Protein AF-A0A0A7UZ95-F1 (afdb_monomer_lite)

Organism: NCBI:txid1245910

Sequence (249 aa):
MVKKVILISLGALILSCDLLFENEKQKTTNTKNVVGTIPVSIQSIEIRESNQNPTSFEKYYSQTYPIKTLAIDFNINRENEFQKAEDKILSTKGKVESLSILIRKQLLDSKGLTLKNLKEIKNIENLFQKQELLFIFNIKKNKKNIINIMLNPPNDTQKPKNYALLDLKNLIKNNVSEKYLNPIYRFQIKNKKDYHSIDYNKVSISENSIELDLAPHNQIFKMSKNFAQILEILTDINKLRLVIQKEYI

Structure (mmCIF, N/CA/C/O backbone):
data_AF-A0A0A7UZ95-F1
#
_entry.id   AF-A0A0A7UZ95-F1
#
loop_
_atom_site.group_PDB
_atom_site.id
_atom_site.type_symbol
_atom_site.label_atom_id
_atom_site.label_alt_id
_atom_site.label_comp_id
_atom_site.label_asym_id
_atom_site.label_entity_id
_atom_site.label_seq_id
_atom_site.pdbx_PDB_ins_code
_atom_site.Cartn_x
_atom_site.Cartn_y
_atom_site.Cartn_z
_atom_site.occupancy
_atom_site.B_iso_or_equiv
_atom_site.auth_seq_id
_atom_site.auth_comp_id
_atom_site.auth_asym_id
_atom_site.auth_atom_id
_atom_site.pdbx_PDB_model_num
ATOM 1 N N . MET A 1 1 ? 17.302 58.670 13.782 1.00 52.34 1 MET A N 1
ATOM 2 C CA . MET A 1 1 ? 18.158 58.262 12.641 1.00 52.34 1 MET A CA 1
ATOM 3 C C . MET A 1 1 ? 18.169 56.747 12.362 1.00 52.34 1 MET A C 1
ATOM 5 O O . MET A 1 1 ? 19.005 56.298 11.599 1.00 52.34 1 MET A O 1
ATOM 9 N N . VAL A 1 2 ? 17.219 55.948 12.874 1.00 45.34 2 VAL A N 1
ATOM 10 C CA . VAL A 1 2 ? 17.281 54.468 12.755 1.00 45.34 2 VAL A CA 1
ATOM 11 C C . VAL A 1 2 ? 16.447 53.905 11.586 1.00 45.34 2 VAL A C 1
ATOM 13 O O . VAL A 1 2 ? 16.741 52.834 11.074 1.00 45.34 2 VAL A O 1
ATOM 16 N N . LYS A 1 3 ? 15.455 54.647 11.069 1.00 42.75 3 LYS A N 1
ATOM 17 C CA . LYS A 1 3 ? 14.588 54.171 9.968 1.00 42.75 3 LYS A CA 1
ATOM 18 C C . LYS A 1 3 ? 15.176 54.318 8.554 1.00 42.75 3 LYS A C 1
ATOM 20 O O . LYS A 1 3 ? 14.710 53.643 7.648 1.00 42.75 3 LYS A O 1
ATOM 25 N N . LYS A 1 4 ? 16.196 55.165 8.349 1.00 45.91 4 LYS A N 1
ATOM 26 C CA . LYS A 1 4 ? 16.812 55.377 7.019 1.00 45.91 4 LYS A CA 1
ATOM 27 C C . LYS A 1 4 ? 17.905 54.360 6.668 1.00 45.91 4 LYS A C 1
ATOM 29 O O . LYS A 1 4 ? 18.164 54.161 5.491 1.00 45.91 4 LYS A O 1
ATOM 34 N N . VAL A 1 5 ? 18.504 53.694 7.657 1.00 50.84 5 VAL A N 1
ATOM 35 C CA . VAL A 1 5 ? 19.585 52.718 7.420 1.00 50.84 5 VAL A CA 1
ATOM 36 C C . VAL A 1 5 ? 19.025 51.371 6.947 1.00 50.84 5 VAL A C 1
ATOM 38 O O . VAL A 1 5 ? 19.584 50.758 6.049 1.00 50.84 5 VAL A O 1
ATOM 41 N N . ILE A 1 6 ? 17.855 50.965 7.452 1.00 53.75 6 ILE A N 1
ATOM 42 C CA . ILE A 1 6 ? 17.231 49.673 7.113 1.00 53.75 6 ILE A CA 1
ATOM 43 C C . ILE A 1 6 ? 16.762 49.621 5.646 1.00 53.75 6 ILE A C 1
ATOM 45 O O . ILE A 1 6 ? 16.855 48.572 5.014 1.00 53.75 6 ILE A O 1
ATOM 49 N N . LEU A 1 7 ? 16.316 50.745 5.067 1.00 47.25 7 LEU A N 1
ATOM 50 C CA . LEU A 1 7 ? 15.870 50.767 3.666 1.00 47.25 7 LEU A CA 1
ATOM 51 C C . LEU A 1 7 ? 17.027 50.629 2.662 1.00 47.25 7 LEU A C 1
ATOM 53 O O . LEU A 1 7 ? 16.843 50.039 1.601 1.00 47.25 7 LEU A O 1
ATOM 57 N N . ILE A 1 8 ? 18.217 51.138 2.995 1.00 55.75 8 ILE A N 1
ATOM 58 C CA . ILE A 1 8 ? 19.393 51.061 2.113 1.00 55.75 8 ILE A CA 1
ATOM 59 C C . ILE A 1 8 ? 19.962 49.633 2.113 1.00 55.75 8 ILE A C 1
ATOM 61 O O . ILE A 1 8 ? 20.352 49.123 1.065 1.00 55.75 8 ILE A O 1
ATOM 65 N N . SER A 1 9 ? 19.925 48.947 3.260 1.00 54.25 9 SER A N 1
ATOM 66 C CA . SER A 1 9 ? 20.360 47.549 3.373 1.00 54.25 9 SER A CA 1
ATOM 67 C C . SER A 1 9 ? 19.446 46.570 2.626 1.00 54.25 9 SER A C 1
ATOM 69 O O . SER A 1 9 ? 19.934 45.578 2.092 1.00 54.25 9 SER A O 1
ATOM 71 N N . LEU A 1 10 ? 18.139 46.850 2.543 1.00 50.00 10 LEU A N 1
ATOM 72 C CA . LEU A 1 10 ? 17.187 45.990 1.829 1.00 50.00 10 LEU A CA 1
ATOM 73 C C . LEU A 1 10 ? 17.284 46.154 0.301 1.00 50.00 10 LEU A C 1
ATOM 75 O O . LEU A 1 10 ? 17.149 45.175 -0.426 1.00 50.00 10 LEU A O 1
ATOM 79 N N . GLY A 1 11 ? 17.582 47.365 -0.188 1.00 47.44 11 GLY A N 1
ATOM 80 C CA . GLY A 1 11 ? 17.791 47.624 -1.618 1.00 47.44 11 GLY A CA 1
ATOM 81 C C . GLY A 1 11 ? 19.049 46.953 -2.181 1.00 47.44 11 GLY A C 1
ATOM 82 O O . GLY A 1 11 ? 19.010 46.396 -3.275 1.00 47.44 11 GLY A O 1
ATOM 83 N N . ALA A 1 12 ? 20.144 46.927 -1.413 1.00 55.16 12 ALA A N 1
ATOM 84 C CA . ALA A 1 12 ? 21.384 46.261 -1.824 1.00 55.16 12 ALA A CA 1
ATOM 85 C C . ALA A 1 12 ? 21.264 44.725 -1.867 1.00 55.16 12 ALA A C 1
ATOM 87 O O . ALA A 1 12 ? 21.944 44.086 -2.665 1.00 55.16 12 ALA A O 1
ATOM 88 N N . LEU A 1 13 ? 20.389 44.137 -1.040 1.00 47.16 13 LEU A N 1
ATOM 89 C CA . LEU A 1 13 ? 20.163 42.689 -1.008 1.00 47.16 13 LEU A CA 1
ATOM 90 C C . LEU A 1 13 ? 19.329 42.193 -2.203 1.00 47.16 13 LEU A C 1
ATOM 92 O O . LEU A 1 13 ? 19.485 41.057 -2.628 1.00 47.16 13 LEU A O 1
ATOM 96 N N . ILE A 1 14 ? 18.447 43.040 -2.745 1.00 53.81 14 ILE A N 1
ATOM 97 C CA . ILE A 1 14 ? 17.621 42.695 -3.913 1.00 53.81 14 ILE A CA 1
ATOM 98 C C . ILE A 1 14 ? 18.448 42.830 -5.203 1.00 53.81 14 ILE A C 1
ATOM 100 O O . ILE A 1 14 ? 18.407 41.944 -6.050 1.00 53.81 14 ILE A O 1
ATOM 104 N N . LEU A 1 15 ? 19.295 43.863 -5.306 1.00 42.25 15 LEU A N 1
ATOM 105 C CA . LEU A 1 15 ? 20.187 44.058 -6.460 1.00 42.25 15 LEU A CA 1
ATOM 106 C C . LEU A 1 15 ? 21.301 43.001 -6.582 1.00 42.25 15 LEU A C 1
ATOM 108 O O . LEU A 1 15 ? 21.771 42.748 -7.688 1.00 42.25 15 LEU A O 1
ATOM 112 N N . SER A 1 16 ? 21.724 42.362 -5.486 1.00 46.47 16 SER A N 1
ATOM 113 C CA . SER A 1 16 ? 22.707 41.268 -5.543 1.00 46.47 16 SER A CA 1
ATOM 114 C C . SER A 1 16 ? 22.099 39.914 -5.921 1.00 46.47 16 SER A C 1
ATOM 116 O O . SER A 1 16 ? 22.835 39.023 -6.346 1.00 46.47 16 SER A O 1
ATOM 118 N N . CYS A 1 17 ? 20.775 39.754 -5.819 1.00 43.84 17 CYS A N 1
ATOM 119 C CA . CYS A 1 17 ? 20.084 38.556 -6.289 1.00 43.84 17 CYS A CA 1
ATOM 120 C C . CYS A 1 17 ? 19.891 38.560 -7.811 1.00 43.84 17 CYS A C 1
ATOM 122 O O . CYS A 1 17 ? 20.067 37.512 -8.425 1.00 43.84 17 CYS A O 1
ATOM 124 N N . ASP A 1 18 ? 19.626 39.714 -8.428 1.00 42.91 18 ASP A N 1
ATOM 125 C CA . ASP A 1 18 ? 19.429 39.795 -9.885 1.00 42.91 18 ASP A CA 1
ATOM 126 C C . ASP A 1 18 ? 20.744 39.613 -10.673 1.00 42.91 18 ASP A C 1
ATOM 128 O O . ASP A 1 18 ? 20.748 39.030 -11.755 1.00 42.91 18 ASP A O 1
ATOM 132 N N . LEU A 1 19 ? 21.890 39.995 -10.094 1.00 41.44 19 LEU A N 1
ATOM 133 C CA . LEU A 1 19 ? 23.221 39.815 -10.702 1.00 41.44 19 LEU A CA 1
ATOM 134 C C . LEU A 1 19 ? 23.736 38.362 -10.700 1.00 41.44 19 LEU A C 1
ATOM 136 O O . LEU A 1 19 ? 24.693 38.056 -11.410 1.00 41.44 19 LEU A O 1
ATOM 140 N N . LEU A 1 20 ? 23.120 37.458 -9.930 1.00 38.94 20 LEU A N 1
ATOM 141 C CA . LEU A 1 20 ? 23.506 36.040 -9.883 1.00 38.94 20 LEU A CA 1
ATOM 142 C C . LEU A 1 20 ? 22.756 35.163 -10.900 1.00 38.94 20 LEU A C 1
ATOM 144 O O . LEU A 1 20 ? 23.117 33.999 -11.061 1.00 38.94 20 LEU A O 1
ATOM 148 N N . PHE A 1 21 ? 21.762 35.702 -11.617 1.00 36.31 21 PHE A N 1
ATOM 149 C CA . PHE A 1 21 ? 20.951 34.943 -12.582 1.00 36.31 21 PHE A CA 1
ATOM 150 C C . PHE A 1 21 ? 21.254 35.237 -14.061 1.00 36.31 21 PHE A C 1
ATOM 152 O O . PHE A 1 21 ? 20.607 34.659 -14.934 1.00 36.31 21 PHE A O 1
ATOM 159 N N . GLU A 1 22 ? 22.256 36.067 -14.371 1.00 37.06 22 GLU A N 1
ATOM 160 C CA . GLU A 1 22 ? 22.517 36.516 -15.751 1.00 37.06 22 GLU A CA 1
ATOM 161 C C . GLU A 1 22 ? 23.792 35.964 -16.412 1.00 37.06 22 GLU A C 1
ATOM 163 O O . GLU A 1 22 ? 24.183 36.419 -17.482 1.00 37.06 22 GLU A O 1
ATOM 168 N N . ASN A 1 23 ? 24.418 34.928 -15.848 1.00 33.75 23 ASN A N 1
ATOM 169 C CA . ASN A 1 23 ? 25.552 34.250 -16.483 1.00 33.75 23 ASN A CA 1
ATOM 170 C C . ASN A 1 23 ? 25.318 32.745 -16.580 1.00 33.75 23 ASN A C 1
ATOM 172 O O . ASN A 1 23 ? 25.843 31.992 -15.775 1.00 33.75 23 ASN A O 1
ATOM 176 N N . GLU A 1 24 ? 24.552 32.319 -17.588 1.00 32.47 24 GLU A N 1
ATOM 177 C CA . GLU A 1 24 ? 24.788 31.048 -18.293 1.00 32.47 24 GLU A CA 1
ATOM 178 C C . GLU A 1 24 ? 23.919 30.946 -19.562 1.00 32.47 24 GLU A C 1
ATOM 180 O O . GLU A 1 24 ? 22.992 30.149 -19.693 1.00 32.47 24 GLU A O 1
ATOM 185 N N . LYS A 1 25 ? 24.242 31.769 -20.563 1.00 34.84 25 LYS A N 1
ATOM 186 C CA . LYS A 1 25 ? 23.943 31.456 -21.965 1.00 34.84 25 LYS A CA 1
ATOM 187 C C . LYS A 1 25 ? 25.151 31.796 -22.822 1.00 34.84 25 LYS A C 1
ATOM 189 O O . LYS A 1 25 ? 25.448 32.966 -23.006 1.00 34.84 25 LYS A O 1
ATOM 194 N N . GLN A 1 26 ? 25.773 30.750 -23.370 1.00 31.98 26 GLN A N 1
ATOM 195 C CA . GLN A 1 26 ? 26.252 30.611 -24.757 1.00 31.98 26 GLN A CA 1
ATOM 196 C C . GLN A 1 26 ? 27.509 29.732 -24.814 1.00 31.98 26 GLN A C 1
ATOM 198 O O . GLN A 1 26 ? 28.632 30.199 -24.657 1.00 31.98 26 GLN A O 1
ATOM 203 N N . LYS A 1 27 ? 27.323 28.457 -25.165 1.00 29.52 27 LYS A N 1
ATOM 204 C CA . LYS A 1 27 ? 28.255 27.773 -26.066 1.00 29.52 27 LYS A CA 1
ATOM 205 C C . LYS A 1 27 ? 27.454 27.079 -27.154 1.00 29.52 27 LYS A C 1
ATOM 207 O O . LYS A 1 27 ? 26.893 26.004 -26.976 1.00 29.52 27 LYS A O 1
ATOM 212 N N . THR A 1 28 ? 27.368 27.787 -28.268 1.00 28.55 28 THR A N 1
ATOM 213 C CA . THR A 1 28 ? 26.899 27.319 -29.563 1.00 28.55 28 THR A CA 1
ATOM 214 C C . THR A 1 28 ? 27.915 26.310 -30.089 1.00 28.55 28 THR A C 1
ATOM 216 O O . THR A 1 28 ? 29.064 26.672 -30.339 1.00 28.55 28 THR A O 1
ATOM 219 N N . THR A 1 29 ? 27.505 25.059 -30.286 1.00 30.50 29 THR A N 1
ATOM 220 C CA . THR A 1 29 ? 28.278 24.099 -31.080 1.00 30.50 29 THR A CA 1
ATOM 221 C C . THR A 1 29 ? 27.380 23.543 -32.174 1.00 30.50 29 THR A C 1
ATOM 223 O O . THR A 1 29 ? 26.327 22.971 -31.913 1.00 30.50 29 THR A O 1
ATOM 226 N N . ASN A 1 30 ? 27.821 23.807 -33.400 1.00 27.78 30 ASN A N 1
ATOM 227 C CA . ASN A 1 30 ? 27.256 23.486 -34.704 1.00 27.78 30 ASN A CA 1
ATOM 228 C C . ASN A 1 30 ? 26.338 22.255 -34.782 1.00 27.78 30 ASN A C 1
ATOM 230 O O . ASN A 1 30 ? 26.737 21.117 -34.538 1.00 27.78 30 ASN A O 1
ATOM 234 N N . THR A 1 31 ? 25.126 22.514 -35.263 1.00 28.97 31 THR A N 1
ATOM 235 C CA . THR A 1 31 ? 24.130 21.559 -35.741 1.00 28.97 31 THR A CA 1
ATOM 236 C C . THR A 1 31 ? 24.623 20.813 -36.987 1.00 28.97 31 THR A C 1
ATOM 238 O O . THR A 1 31 ? 24.808 21.393 -38.055 1.00 28.97 31 THR A O 1
ATOM 241 N N . LYS A 1 32 ? 24.756 19.487 -36.877 1.00 30.89 32 LYS A N 1
ATOM 242 C CA . LYS A 1 32 ? 24.513 18.562 -37.991 1.00 30.89 32 LYS A CA 1
ATOM 243 C C . LYS A 1 32 ? 23.306 17.704 -37.629 1.00 30.89 32 LYS A C 1
ATOM 245 O O . LYS A 1 32 ? 23.265 17.096 -36.566 1.00 30.89 32 LYS A O 1
ATOM 250 N N . ASN A 1 33 ? 22.325 17.725 -38.524 1.00 39.28 33 ASN A N 1
ATOM 251 C CA . ASN A 1 33 ? 21.041 17.045 -38.432 1.00 39.28 33 ASN A CA 1
ATOM 252 C C . ASN A 1 33 ? 21.192 15.558 -38.088 1.00 39.28 33 ASN A C 1
ATOM 254 O O . ASN A 1 33 ? 21.686 14.779 -38.900 1.00 39.28 33 ASN A O 1
ATOM 258 N N . VAL A 1 34 ? 20.677 15.167 -36.924 1.00 32.12 34 VAL A N 1
ATOM 259 C CA . VAL A 1 34 ? 20.230 13.804 -36.636 1.00 32.12 34 VAL A CA 1
ATOM 260 C C . VAL A 1 34 ? 18.862 13.952 -35.988 1.00 32.12 34 VAL A C 1
ATOM 262 O O . VAL A 1 34 ? 18.712 14.688 -35.015 1.00 32.12 34 VAL A O 1
ATOM 265 N N . VAL A 1 35 ? 17.855 13.302 -36.571 1.00 41.34 35 VAL A N 1
ATOM 266 C CA . VAL A 1 35 ? 16.509 13.172 -36.004 1.00 41.34 35 VAL A CA 1
ATOM 267 C C . VAL A 1 35 ? 16.658 12.475 -34.650 1.00 41.34 35 VAL A C 1
ATOM 269 O O . VAL A 1 35 ? 16.822 11.261 -34.581 1.00 41.34 35 VAL A O 1
ATOM 272 N N . GLY A 1 36 ? 16.721 13.268 -33.584 1.00 29.02 36 GLY A N 1
ATOM 273 C CA . GLY A 1 36 ? 17.001 12.819 -32.229 1.00 29.02 36 GLY A CA 1
ATOM 274 C C . GLY A 1 36 ? 15.761 12.966 -31.367 1.00 29.02 36 GLY A C 1
ATOM 275 O O . GLY A 1 36 ? 15.254 14.070 -31.180 1.00 29.02 36 GLY A O 1
ATOM 276 N N . THR A 1 37 ? 15.281 11.837 -30.855 1.00 31.31 37 THR A N 1
ATOM 277 C CA . THR A 1 37 ? 14.375 11.720 -29.708 1.00 31.31 37 THR A CA 1
ATOM 278 C C . THR A 1 37 ? 14.614 12.833 -28.691 1.00 31.31 37 THR A C 1
ATOM 280 O O . THR A 1 37 ? 15.734 12.998 -28.210 1.00 31.31 37 THR A O 1
ATOM 283 N N . ILE A 1 38 ? 13.554 13.575 -28.356 1.00 31.69 38 ILE A N 1
ATOM 284 C CA . ILE A 1 38 ? 13.555 14.562 -27.273 1.00 31.69 38 ILE A CA 1
ATOM 285 C C . ILE A 1 38 ? 14.093 13.855 -26.018 1.00 31.69 38 ILE A C 1
ATOM 287 O O . ILE A 1 38 ? 13.485 12.867 -25.594 1.00 31.69 38 ILE A O 1
ATOM 291 N N . PRO A 1 39 ? 15.216 14.297 -25.424 1.00 31.45 39 PRO A N 1
ATOM 292 C CA . PRO A 1 39 ? 15.704 13.698 -24.199 1.00 31.45 39 PRO A CA 1
ATOM 293 C C . PRO A 1 39 ? 14.718 14.079 -23.098 1.00 31.45 39 PRO A C 1
ATOM 295 O O . PRO A 1 39 ? 14.672 15.222 -22.642 1.00 31.45 39 PRO A O 1
ATOM 298 N N . VAL A 1 40 ? 13.891 13.119 -22.684 1.00 34.97 40 VAL A N 1
ATOM 299 C CA . VAL A 1 40 ? 13.217 13.198 -21.391 1.00 34.97 40 VAL A CA 1
ATOM 300 C C . VAL A 1 40 ? 14.343 13.351 -20.380 1.00 34.97 40 VAL A C 1
ATOM 302 O O . VAL A 1 40 ? 15.192 12.469 -20.285 1.00 34.97 40 VAL A O 1
ATOM 305 N N . SER A 1 41 ? 14.404 14.500 -19.705 1.00 35.75 41 SER A N 1
ATOM 306 C CA . SER A 1 41 ? 15.361 14.748 -18.630 1.00 35.75 41 SER A CA 1
ATOM 307 C C . SER A 1 41 ? 15.211 13.626 -17.607 1.00 35.75 41 SER A C 1
ATOM 309 O O . SER A 1 41 ? 14.260 13.601 -16.822 1.00 35.75 41 SER A O 1
ATOM 311 N N . ILE A 1 42 ? 16.107 12.641 -17.681 1.00 39.72 42 ILE A N 1
ATOM 312 C CA . ILE A 1 42 ? 16.287 11.638 -16.646 1.00 39.72 42 ILE A CA 1
ATOM 313 C C . ILE A 1 42 ? 16.807 12.459 -15.478 1.00 39.72 42 ILE A C 1
ATOM 315 O O . ILE A 1 42 ? 17.975 12.843 -15.468 1.00 39.72 42 ILE A O 1
ATOM 319 N N . GLN A 1 43 ? 15.913 12.821 -14.553 1.00 41.12 43 GLN A N 1
ATOM 320 C CA . GLN A 1 43 ? 16.309 13.440 -13.294 1.00 41.12 43 GLN A CA 1
ATOM 321 C C . GLN A 1 43 ? 17.482 12.621 -12.759 1.00 41.12 43 GLN A C 1
ATOM 323 O O . GLN A 1 43 ? 17.366 11.401 -12.633 1.00 41.12 43 GLN A O 1
ATOM 328 N N . SER A 1 44 ? 18.621 13.269 -12.519 1.00 39.62 44 SER A N 1
ATOM 329 C CA . SER A 1 44 ? 19.765 12.620 -11.894 1.00 39.62 44 SER A CA 1
ATOM 330 C C . SER A 1 44 ? 19.304 12.137 -10.524 1.00 39.62 44 SER A C 1
ATOM 332 O O . SER A 1 44 ? 19.141 12.934 -9.598 1.00 39.62 44 SER A O 1
ATOM 334 N N . ILE A 1 45 ? 19.00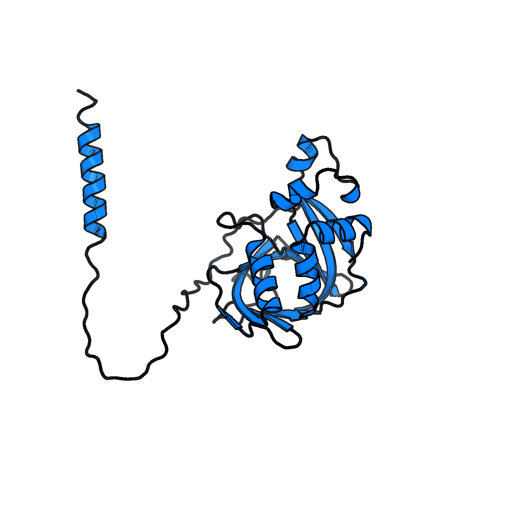7 10.844 -10.418 1.00 45.00 45 ILE A N 1
ATOM 335 C CA . ILE A 1 45 ? 18.679 10.224 -9.143 1.00 45.00 45 ILE A CA 1
ATOM 336 C C . ILE A 1 45 ? 19.990 10.083 -8.408 1.00 45.00 45 ILE A C 1
ATOM 338 O O . ILE A 1 45 ? 20.790 9.182 -8.641 1.00 45.00 45 ILE A O 1
ATOM 342 N N . GLU A 1 46 ? 20.231 11.055 -7.548 1.00 42.84 46 GLU A N 1
ATOM 343 C CA . GLU A 1 46 ? 21.229 10.923 -6.514 1.00 42.84 46 GLU A CA 1
ATOM 344 C C . GLU A 1 46 ? 20.725 9.837 -5.559 1.00 42.84 46 GLU A C 1
ATOM 346 O O . GLU A 1 46 ? 19.610 9.939 -5.037 1.00 42.84 46 GLU A O 1
ATOM 351 N N . ILE A 1 47 ? 21.509 8.774 -5.359 1.00 45.53 47 ILE A N 1
ATOM 352 C CA . ILE A 1 47 ? 21.248 7.793 -4.300 1.00 45.53 47 ILE A CA 1
ATOM 353 C C . ILE A 1 47 ? 21.428 8.548 -2.981 1.00 45.53 47 ILE A C 1
ATOM 355 O O . ILE A 1 47 ? 22.542 8.719 -2.490 1.00 45.53 47 ILE A O 1
ATOM 359 N N . ARG A 1 48 ? 20.329 9.084 -2.448 1.00 44.31 48 ARG A N 1
ATOM 360 C CA . ARG A 1 48 ? 20.333 9.837 -1.195 1.00 44.31 48 ARG A CA 1
ATOM 361 C C . ARG A 1 48 ? 20.456 8.861 -0.034 1.00 44.31 48 ARG A C 1
ATOM 363 O O . ARG A 1 48 ? 19.800 7.822 -0.013 1.00 44.31 48 ARG A O 1
ATOM 370 N N . GLU A 1 49 ? 21.253 9.218 0.968 1.00 40.53 49 GLU A N 1
ATOM 371 C CA . GLU A 1 49 ? 21.140 8.584 2.282 1.00 40.53 49 GLU A CA 1
ATOM 372 C C . GLU A 1 49 ? 19.694 8.702 2.776 1.00 40.53 49 GLU A C 1
ATOM 374 O O . GLU A 1 49 ? 19.056 9.721 2.540 1.00 40.53 49 GLU A O 1
ATOM 379 N N . SER A 1 50 ? 19.165 7.677 3.450 1.00 45.50 50 SER A N 1
ATOM 380 C CA . SER A 1 50 ? 17.802 7.652 4.003 1.00 45.50 50 SER A CA 1
ATOM 381 C C . SER A 1 50 ? 17.567 8.821 4.977 1.00 45.50 50 SER A C 1
ATOM 383 O O . SER A 1 50 ? 17.739 8.684 6.184 1.00 45.50 50 SER A O 1
ATOM 385 N N . ASN A 1 51 ? 17.150 9.976 4.467 1.00 41.12 51 ASN A N 1
ATOM 386 C CA . ASN A 1 51 ? 17.037 11.241 5.202 1.00 41.12 51 ASN A CA 1
ATOM 387 C C . ASN A 1 51 ? 15.580 11.631 5.505 1.00 41.12 51 ASN A C 1
ATOM 389 O O . ASN A 1 51 ? 15.258 12.788 5.772 1.00 41.12 51 ASN A O 1
ATOM 393 N N . GLN A 1 52 ? 14.679 10.649 5.519 1.00 50.81 52 GLN A N 1
ATOM 394 C CA . GLN A 1 52 ? 13.323 10.821 6.029 1.00 50.81 52 GLN A CA 1
ATOM 395 C C . GLN A 1 52 ? 13.270 10.306 7.468 1.00 50.81 52 GLN A C 1
ATOM 397 O O . GLN A 1 52 ? 13.532 9.129 7.706 1.00 50.81 52 GLN A O 1
ATOM 402 N N . ASN A 1 53 ? 12.923 11.191 8.412 1.00 51.47 53 ASN A N 1
ATOM 403 C CA . ASN A 1 53 ? 12.729 10.834 9.817 1.00 51.47 53 ASN A CA 1
ATOM 404 C C . ASN A 1 53 ? 11.788 9.622 9.917 1.00 51.47 53 ASN A C 1
ATOM 406 O O . ASN A 1 53 ? 10.638 9.721 9.472 1.00 51.47 53 ASN A O 1
ATOM 410 N N . PRO A 1 54 ? 12.248 8.494 10.476 1.00 53.47 54 PRO A N 1
ATOM 411 C CA . PRO A 1 54 ? 11.450 7.286 10.529 1.00 53.47 54 PRO A CA 1
ATOM 412 C C . PRO A 1 54 ? 10.123 7.494 11.271 1.00 53.47 54 PRO A C 1
ATOM 414 O O . PRO A 1 54 ? 10.031 8.243 12.252 1.00 53.47 54 PRO A O 1
ATOM 417 N N . THR A 1 55 ? 9.061 6.854 10.782 1.00 61.38 55 THR A N 1
ATOM 418 C CA . THR A 1 55 ? 7.732 6.974 11.385 1.00 61.38 55 THR A CA 1
ATOM 419 C C . THR A 1 55 ? 7.622 6.033 12.587 1.00 61.38 55 THR A C 1
ATOM 421 O O . THR A 1 55 ? 7.287 4.861 12.428 1.00 61.38 55 THR A O 1
ATOM 424 N N . SER A 1 56 ? 7.812 6.549 13.807 1.00 66.69 56 SER A N 1
ATOM 425 C CA . SER A 1 56 ? 7.567 5.765 15.031 1.00 66.69 56 SER A CA 1
ATOM 426 C C . SER A 1 56 ? 6.098 5.319 15.128 1.00 66.69 56 SER A C 1
ATOM 428 O O . SER A 1 56 ? 5.176 6.136 15.245 1.00 66.69 56 SER A O 1
ATOM 430 N N . PHE A 1 57 ? 5.885 4.001 15.094 1.00 69.38 57 PHE A N 1
ATOM 431 C CA . PHE A 1 57 ? 4.562 3.364 15.111 1.00 69.38 57 PHE A CA 1
ATOM 432 C C . PHE A 1 57 ? 3.829 3.516 16.447 1.00 69.38 57 PHE A C 1
ATOM 434 O O . PHE A 1 57 ? 2.603 3.455 16.495 1.00 69.38 57 PHE A O 1
ATOM 441 N N . GLU A 1 58 ? 4.562 3.755 17.536 1.00 75.44 58 GLU A N 1
ATOM 442 C CA . GLU A 1 58 ? 4.009 3.896 18.890 1.00 75.44 58 GLU A CA 1
ATOM 443 C C . GLU A 1 58 ? 3.026 5.066 19.005 1.00 75.44 58 GLU A C 1
ATOM 445 O O . GLU A 1 58 ? 2.151 5.072 19.875 1.00 75.44 58 GLU A O 1
ATOM 450 N N . LYS A 1 59 ? 3.127 6.032 18.085 1.00 82.31 59 LYS A N 1
ATOM 451 C CA . LYS A 1 59 ? 2.251 7.204 17.976 1.00 82.31 59 LYS A CA 1
ATOM 452 C C . LYS A 1 59 ? 0.944 6.929 17.225 1.00 82.31 59 LYS A C 1
ATOM 454 O O . LYS A 1 59 ? 0.165 7.862 17.024 1.00 82.31 59 LYS A O 1
ATOM 459 N N . TYR A 1 60 ? 0.687 5.687 16.813 1.00 85.94 60 TYR A N 1
ATOM 460 C CA . TYR A 1 60 ? -0.482 5.314 16.021 1.00 85.94 60 TYR A CA 1
ATOM 461 C C . TYR A 1 60 ? -1.316 4.227 16.703 1.00 85.94 60 TYR A C 1
ATOM 463 O O . TYR A 1 60 ? -0.788 3.312 17.334 1.00 85.94 60 TYR A O 1
ATOM 471 N N . TYR A 1 61 ? -2.634 4.327 16.556 1.00 87.00 61 TYR A N 1
ATOM 472 C CA . TYR A 1 61 ? -3.522 3.177 16.657 1.00 87.00 61 TYR A CA 1
ATOM 473 C C . TYR A 1 61 ? -3.549 2.455 15.307 1.00 87.00 61 TYR A C 1
ATOM 475 O O . TYR A 1 61 ? -3.427 3.103 14.266 1.00 87.00 61 TYR A O 1
ATOM 483 N N . SER A 1 62 ? -3.711 1.132 15.324 1.00 87.44 62 SER A N 1
ATOM 484 C CA . SER A 1 62 ? -3.723 0.290 14.126 1.00 87.44 62 SER A CA 1
ATOM 485 C C . SER A 1 62 ? -4.854 -0.728 14.206 1.00 87.44 62 SER A C 1
ATOM 487 O O . SER A 1 62 ? -5.028 -1.369 15.242 1.00 87.44 62 SER A O 1
ATOM 489 N N . GLN A 1 63 ? -5.585 -0.902 13.107 1.00 89.94 63 GLN A N 1
ATOM 490 C CA . GLN A 1 63 ? -6.535 -1.997 12.925 1.00 89.94 63 GLN A CA 1
ATOM 491 C C . GLN A 1 63 ? -6.272 -2.698 11.597 1.00 89.94 63 GLN A C 1
ATOM 493 O O . GLN A 1 63 ? -6.084 -2.054 10.567 1.00 89.94 63 GLN A O 1
ATOM 498 N N . THR A 1 64 ? -6.259 -4.028 11.637 1.00 91.56 64 THR A N 1
ATOM 499 C CA . THR A 1 64 ? -5.849 -4.885 10.522 1.00 91.56 64 THR A CA 1
ATOM 500 C C . THR A 1 64 ? -7.046 -5.604 9.913 1.00 91.56 64 THR A C 1
ATOM 502 O O . THR A 1 64 ? -7.803 -6.258 10.626 1.00 91.56 64 THR A O 1
ATOM 505 N N . TYR A 1 65 ? -7.169 -5.524 8.590 1.00 92.50 65 TYR A N 1
ATOM 506 C CA . TYR A 1 65 ? -8.225 -6.138 7.790 1.00 92.50 65 TYR A CA 1
ATOM 507 C C . TYR A 1 65 ? -7.638 -7.261 6.928 1.00 92.50 65 TYR A C 1
ATOM 509 O O . TYR A 1 65 ? -6.816 -6.972 6.053 1.00 92.50 65 TYR A O 1
ATOM 517 N N . PRO A 1 66 ? -8.005 -8.534 7.154 1.00 92.69 66 PRO A N 1
ATOM 518 C CA . PRO A 1 66 ? -7.514 -9.643 6.344 1.00 92.69 66 PRO A CA 1
ATOM 519 C C . PRO A 1 66 ? -8.021 -9.538 4.902 1.00 92.69 66 PRO A C 1
ATOM 521 O O . PRO A 1 66 ? -9.186 -9.209 4.676 1.00 92.69 66 PRO A O 1
ATOM 524 N N . ILE A 1 67 ? -7.157 -9.868 3.942 1.00 90.12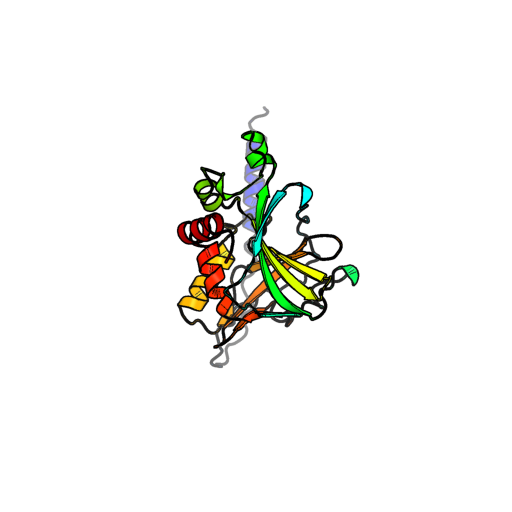 67 ILE A N 1
ATOM 525 C CA . ILE A 1 67 ? -7.519 -10.022 2.532 1.00 90.12 67 ILE A CA 1
ATOM 526 C C . ILE A 1 67 ? -7.885 -11.489 2.297 1.00 90.12 67 ILE A C 1
ATOM 528 O O . ILE A 1 67 ? -7.025 -12.369 2.357 1.00 90.12 67 ILE A O 1
ATOM 532 N N . LYS A 1 68 ? -9.168 -11.764 2.055 1.00 84.44 68 LYS A N 1
ATOM 533 C CA . LYS A 1 68 ? -9.694 -13.124 1.842 1.00 84.44 68 LYS A CA 1
ATOM 534 C C . LYS A 1 68 ? -10.009 -13.407 0.380 1.00 84.44 68 LYS A C 1
ATOM 536 O O . LYS A 1 68 ? -9.897 -14.549 -0.054 1.00 84.44 68 LYS A O 1
ATOM 541 N N . THR A 1 69 ? -10.431 -12.385 -0.359 1.00 75.44 69 THR A N 1
ATOM 542 C CA . THR A 1 69 ? -11.014 -12.547 -1.702 1.00 75.44 69 THR A CA 1
ATOM 543 C C . THR A 1 69 ? -10.059 -12.182 -2.837 1.00 75.44 69 THR A C 1
ATOM 545 O O . THR A 1 69 ? -10.375 -12.405 -4.003 1.00 75.44 69 THR A O 1
ATOM 548 N N . LEU A 1 70 ? -8.873 -11.660 -2.511 1.00 80.50 70 LEU A N 1
ATOM 549 C CA . LEU A 1 70 ? -7.941 -11.097 -3.478 1.00 80.50 70 LEU A CA 1
ATOM 550 C C . LEU A 1 70 ? -6.526 -11.641 -3.266 1.00 80.50 70 LEU A C 1
ATOM 552 O O . LEU A 1 70 ? -5.883 -11.374 -2.255 1.00 80.50 70 LEU A O 1
ATOM 556 N N . ALA A 1 71 ? -6.006 -12.379 -4.244 1.00 83.62 71 ALA A N 1
ATOM 557 C CA . ALA A 1 71 ? -4.602 -12.769 -4.241 1.00 83.62 71 ALA A CA 1
ATOM 558 C C . ALA A 1 71 ? -3.759 -11.623 -4.807 1.00 83.62 71 ALA A C 1
ATOM 560 O O . ALA A 1 71 ? -3.889 -11.284 -5.986 1.00 83.62 71 ALA A O 1
ATOM 561 N N . ILE A 1 72 ? -2.901 -11.037 -3.968 1.00 88.69 72 ILE A N 1
ATOM 562 C CA . ILE A 1 72 ? -1.924 -10.041 -4.406 1.00 88.69 72 ILE A CA 1
ATOM 563 C C . ILE A 1 72 ? -0.521 -10.558 -4.124 1.00 88.69 72 ILE A C 1
ATOM 565 O O . ILE A 1 72 ? -0.044 -10.523 -2.987 1.00 88.69 72 ILE A O 1
ATOM 569 N N . ASP A 1 73 ? 0.118 -11.049 -5.179 1.00 90.44 73 ASP A N 1
ATOM 570 C CA . ASP A 1 73 ? 1.513 -11.472 -5.149 1.00 90.44 73 ASP A CA 1
ATOM 571 C C . ASP A 1 73 ? 2.440 -10.268 -5.319 1.00 90.44 73 ASP A C 1
ATOM 573 O O . ASP A 1 73 ? 2.141 -9.334 -6.072 1.00 90.44 73 ASP A O 1
ATOM 577 N N . PHE A 1 74 ? 3.585 -10.318 -4.643 1.00 88.50 74 PHE A N 1
ATOM 578 C CA . PHE A 1 74 ? 4.620 -9.292 -4.700 1.00 88.50 74 PHE A CA 1
ATOM 579 C C . PHE A 1 74 ? 6.012 -9.891 -4.866 1.00 88.50 74 PHE A C 1
ATOM 581 O O . PHE A 1 74 ? 6.290 -11.009 -4.426 1.00 88.50 74 PHE A O 1
ATOM 588 N N . ASN A 1 75 ? 6.902 -9.098 -5.456 1.00 90.25 75 ASN A N 1
ATOM 589 C CA . ASN A 1 75 ? 8.336 -9.326 -5.507 1.00 90.25 75 ASN A CA 1
ATOM 590 C C . ASN A 1 75 ? 9.061 -7.987 -5.316 1.00 90.25 75 ASN A C 1
ATOM 592 O O . ASN A 1 75 ? 8.790 -7.034 -6.041 1.00 90.25 75 ASN A O 1
ATOM 596 N N . ILE A 1 76 ? 9.969 -7.911 -4.352 1.00 86.25 76 ILE A N 1
ATOM 597 C CA . ILE A 1 76 ? 10.769 -6.718 -4.063 1.00 86.25 76 ILE A CA 1
ATOM 598 C C . ILE A 1 76 ? 12.226 -7.084 -4.291 1.00 86.25 76 ILE A C 1
ATOM 600 O O . ILE A 1 76 ? 12.690 -8.060 -3.707 1.00 86.25 76 ILE A O 1
ATOM 604 N N . ASN A 1 77 ? 12.939 -6.287 -5.082 1.00 83.88 77 ASN A N 1
ATOM 605 C CA . ASN A 1 77 ? 14.392 -6.324 -5.195 1.00 83.88 77 ASN A CA 1
ATOM 606 C C . ASN A 1 77 ? 14.939 -4.899 -5.026 1.00 83.88 77 ASN A C 1
ATOM 608 O O . ASN A 1 77 ? 14.814 -4.078 -5.935 1.00 83.88 77 ASN A O 1
ATOM 612 N N . ARG A 1 78 ? 15.467 -4.594 -3.834 1.00 75.69 78 ARG A N 1
ATOM 613 C CA . ARG A 1 78 ? 15.855 -3.237 -3.411 1.00 75.69 78 ARG A CA 1
ATOM 614 C C . ARG A 1 78 ? 17.198 -3.247 -2.660 1.00 75.69 78 ARG A C 1
ATOM 616 O O . ARG A 1 78 ? 17.320 -2.718 -1.558 1.00 75.69 78 ARG A O 1
ATOM 623 N N . GLU A 1 79 ? 18.198 -3.936 -3.205 1.00 71.69 79 GLU A N 1
ATOM 624 C CA . GLU A 1 79 ? 19.483 -4.169 -2.525 1.00 71.69 79 GLU A CA 1
ATOM 625 C C . GLU A 1 79 ? 20.490 -3.017 -2.652 1.00 71.69 79 GLU A C 1
ATOM 627 O O . GLU A 1 79 ? 21.330 -2.848 -1.765 1.00 71.69 79 GLU A O 1
ATOM 632 N N . ASN A 1 80 ? 20.399 -2.215 -3.716 1.00 71.69 80 ASN A N 1
ATOM 633 C CA . ASN A 1 80 ? 21.374 -1.157 -4.013 1.00 71.69 80 ASN A CA 1
ATOM 634 C C . ASN A 1 80 ? 20.924 0.227 -3.518 1.00 71.69 80 ASN A C 1
ATOM 636 O O . ASN A 1 80 ? 21.694 1.178 -3.595 1.00 71.69 80 ASN A O 1
ATOM 640 N N . GLU A 1 81 ? 19.693 0.341 -3.007 1.00 70.69 81 GLU A N 1
ATOM 641 C CA . GLU A 1 81 ? 19.126 1.585 -2.457 1.00 70.69 81 GLU A CA 1
ATOM 642 C C . GLU A 1 81 ? 19.649 1.886 -1.033 1.00 70.69 81 GLU A C 1
ATOM 644 O O . GLU A 1 81 ? 19.549 3.014 -0.561 1.00 70.69 81 GLU A O 1
ATOM 649 N N . PHE A 1 82 ? 20.261 0.905 -0.349 1.00 71.94 82 PHE A N 1
ATOM 650 C CA . PHE A 1 82 ? 20.695 1.035 1.048 1.00 71.94 82 PHE A CA 1
ATOM 651 C C . PHE A 1 82 ? 22.198 0.797 1.225 1.00 71.94 82 PHE A C 1
ATOM 653 O O . PHE A 1 82 ? 22.725 -0.266 0.888 1.00 71.94 82 PHE A O 1
ATOM 660 N N . GLN A 1 83 ? 22.887 1.767 1.834 1.00 68.38 83 GLN A N 1
ATOM 661 C CA . GLN A 1 83 ? 24.321 1.669 2.130 1.00 68.38 83 GLN A CA 1
ATOM 662 C C . GLN A 1 83 ? 24.620 0.636 3.232 1.00 68.38 83 GLN A C 1
ATOM 664 O O . GLN A 1 83 ? 25.560 -0.152 3.117 1.00 68.38 83 GLN A O 1
ATOM 669 N N . LYS A 1 84 ? 23.814 0.606 4.302 1.00 70.00 84 LYS A N 1
ATOM 670 C CA . LYS A 1 84 ? 24.024 -0.285 5.452 1.00 70.00 84 LYS A CA 1
ATOM 671 C C . LYS A 1 84 ? 23.359 -1.636 5.231 1.00 70.00 84 LYS A C 1
ATOM 673 O O . LYS A 1 84 ? 22.186 -1.708 4.882 1.00 70.00 84 LYS A O 1
ATOM 678 N N . ALA A 1 85 ? 24.088 -2.719 5.503 1.00 69.88 85 ALA A N 1
ATOM 679 C CA . ALA A 1 85 ? 23.598 -4.086 5.305 1.00 69.88 85 ALA A CA 1
ATOM 680 C C . ALA A 1 85 ? 22.327 -4.413 6.111 1.00 69.88 85 ALA A C 1
ATOM 682 O O . ALA A 1 85 ? 21.492 -5.182 5.646 1.00 69.88 85 ALA A O 1
ATOM 683 N N . GLU A 1 86 ? 22.166 -3.815 7.293 1.00 69.38 86 GLU A N 1
ATOM 684 C CA . GLU A 1 86 ? 20.978 -3.974 8.144 1.00 69.38 86 GLU A CA 1
ATOM 685 C C . GLU A 1 86 ? 19.711 -3.327 7.570 1.00 69.38 86 GLU A C 1
ATOM 687 O O . GLU A 1 86 ? 18.606 -3.781 7.873 1.00 69.38 86 GLU A O 1
ATOM 692 N N . ASP A 1 87 ? 19.881 -2.320 6.710 1.00 70.31 87 ASP A N 1
ATOM 693 C CA . ASP A 1 87 ? 18.786 -1.603 6.061 1.00 70.31 87 ASP A CA 1
ATOM 694 C C . ASP A 1 87 ? 18.388 -2.237 4.723 1.00 70.31 87 ASP A C 1
ATOM 696 O O . ASP A 1 87 ? 17.275 -2.017 4.244 1.00 70.31 87 ASP A O 1
ATOM 700 N N . LYS A 1 88 ? 19.275 -3.056 4.139 1.00 74.50 88 LYS A N 1
ATOM 701 C CA . LYS A 1 88 ? 19.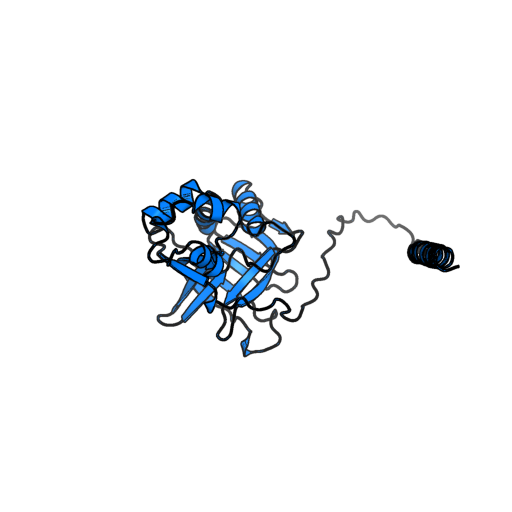060 -3.692 2.837 1.00 74.50 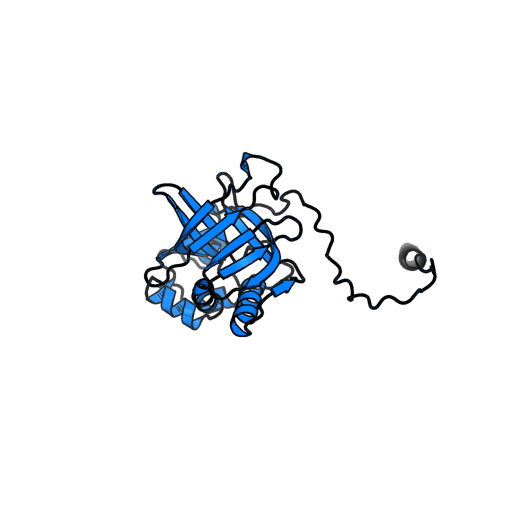88 LYS A CA 1
ATOM 702 C C . LYS A 1 88 ? 17.828 -4.582 2.837 1.00 74.50 88 LYS A C 1
ATOM 704 O O . LYS A 1 88 ? 17.626 -5.443 3.696 1.00 74.50 88 LYS A O 1
ATOM 709 N N . ILE A 1 89 ? 17.049 -4.437 1.775 1.00 73.38 89 ILE A N 1
ATOM 710 C CA . ILE A 1 89 ? 15.848 -5.225 1.544 1.00 73.38 89 ILE A CA 1
ATOM 711 C C . ILE A 1 89 ? 16.190 -6.260 0.489 1.00 73.38 89 ILE A C 1
ATOM 713 O O . ILE A 1 89 ? 16.089 -6.019 -0.714 1.00 73.38 89 ILE A O 1
ATOM 717 N N . LEU A 1 90 ? 16.638 -7.412 0.984 1.00 73.12 90 LEU A N 1
ATOM 718 C CA . LEU A 1 90 ? 16.986 -8.555 0.149 1.00 73.12 90 LEU A CA 1
ATOM 719 C C . LEU A 1 90 ? 15.797 -8.990 -0.700 1.00 73.12 90 LEU A C 1
ATOM 721 O O . LEU A 1 90 ? 14.646 -8.940 -0.241 1.00 73.12 90 LEU A O 1
ATOM 725 N N . SER A 1 91 ? 16.112 -9.501 -1.889 1.00 80.00 91 SER A N 1
ATOM 726 C CA . SER A 1 91 ? 15.117 -10.027 -2.816 1.00 80.00 91 SER A CA 1
ATOM 727 C C . SER A 1 91 ? 14.113 -10.949 -2.114 1.00 80.00 91 SER A C 1
ATOM 729 O O . SER A 1 91 ? 14.471 -11.909 -1.416 1.00 80.00 91 SER A O 1
ATOM 731 N N . THR A 1 92 ? 12.827 -10.621 -2.223 1.00 83.31 92 THR A N 1
ATOM 732 C CA . THR A 1 92 ? 11.780 -11.317 -1.478 1.00 83.31 92 THR A CA 1
ATOM 733 C C . THR A 1 92 ? 10.463 -11.328 -2.226 1.00 83.31 92 THR A C 1
ATOM 735 O O . THR A 1 92 ? 10.032 -10.326 -2.790 1.00 83.31 92 THR A O 1
ATOM 738 N N . LYS A 1 93 ? 9.791 -12.477 -2.169 1.00 88.56 93 LYS A N 1
ATOM 739 C CA . LYS A 1 93 ? 8.468 -12.703 -2.749 1.00 88.56 93 LYS A CA 1
ATOM 740 C C . LYS A 1 93 ? 7.483 -13.079 -1.652 1.00 88.56 93 LYS A C 1
ATOM 742 O O . LYS A 1 93 ? 7.885 -13.639 -0.630 1.00 88.56 93 LYS A O 1
ATOM 747 N N . GLY A 1 94 ? 6.211 -12.769 -1.851 1.00 87.50 94 GLY A N 1
ATOM 748 C CA . GLY A 1 94 ? 5.174 -13.080 -0.873 1.00 87.50 94 GLY A CA 1
ATOM 749 C C . GLY A 1 94 ? 3.783 -12.686 -1.339 1.00 87.50 94 GLY A C 1
ATOM 750 O O . GLY A 1 94 ? 3.598 -12.245 -2.473 1.00 87.50 94 GLY A O 1
ATOM 751 N N . LYS A 1 95 ? 2.823 -12.837 -0.427 1.00 89.75 95 LYS A N 1
ATOM 752 C CA . LYS A 1 95 ? 1.421 -12.454 -0.615 1.00 89.75 95 LYS A CA 1
ATOM 753 C C . LYS A 1 95 ? 1.024 -11.423 0.429 1.00 89.75 95 LYS A C 1
ATOM 755 O O . LYS A 1 95 ? 1.462 -11.523 1.580 1.00 89.75 95 LYS A O 1
ATOM 760 N N . VAL A 1 96 ? 0.200 -10.452 0.045 1.00 89.81 96 VAL A N 1
ATOM 761 C CA . VAL A 1 96 ? -0.439 -9.573 1.036 1.00 89.81 96 VAL A CA 1
ATOM 762 C C . VAL A 1 96 ? -1.498 -10.375 1.770 1.00 89.81 96 VAL A C 1
ATOM 764 O O . VAL A 1 96 ? -2.414 -10.912 1.155 1.00 89.81 96 VAL A O 1
ATOM 767 N N . GLU A 1 97 ? -1.360 -10.457 3.089 1.00 91.56 97 GLU A N 1
ATOM 768 C CA . GLU A 1 97 ? -2.341 -11.122 3.948 1.00 91.56 97 GLU A CA 1
ATOM 769 C C . GLU A 1 97 ? -3.392 -10.153 4.473 1.00 91.56 97 GLU A C 1
ATOM 771 O O . GLU A 1 97 ? -4.523 -10.548 4.748 1.00 91.56 97 GLU A O 1
ATOM 776 N N . SER A 1 98 ? -3.017 -8.892 4.672 1.00 92.75 98 SER A N 1
ATOM 777 C CA . SER A 1 98 ? -3.901 -7.910 5.279 1.00 92.75 98 SER A CA 1
ATOM 778 C C . SER A 1 98 ? -3.498 -6.477 4.961 1.00 92.75 98 SER A C 1
ATOM 780 O O . SER A 1 98 ? -2.336 -6.173 4.671 1.00 92.75 98 SER A O 1
ATOM 782 N N . LEU A 1 99 ? -4.481 -5.590 5.075 1.00 93.75 99 LEU A N 1
ATOM 783 C CA . LEU A 1 99 ? -4.315 -4.145 5.068 1.00 93.75 99 LEU A CA 1
ATOM 784 C C . LEU A 1 99 ? -4.522 -3.622 6.492 1.00 93.75 99 LEU A C 1
ATOM 786 O O . LEU A 1 99 ? -5.602 -3.781 7.056 1.00 93.75 99 LEU A O 1
ATOM 790 N N . SER A 1 100 ? -3.520 -2.968 7.068 1.00 92.94 100 SER A N 1
ATOM 791 C CA . SER A 1 100 ? -3.687 -2.206 8.305 1.00 92.94 100 SER A CA 1
ATOM 792 C C . SER A 1 100 ? -3.994 -0.745 8.003 1.00 92.94 100 SER A C 1
ATOM 794 O O . SER A 1 100 ? -3.347 -0.125 7.157 1.00 92.94 100 SER A O 1
ATOM 796 N N . ILE A 1 101 ? -4.967 -0.196 8.724 1.00 92.50 101 ILE A N 1
ATOM 797 C CA . ILE A 1 101 ? -5.302 1.226 8.723 1.00 92.50 101 ILE A CA 1
ATOM 798 C C . ILE A 1 101 ? -4.808 1.826 10.034 1.00 92.50 101 ILE A C 1
ATOM 800 O O . ILE A 1 101 ? -5.114 1.322 11.118 1.00 92.50 101 ILE A O 1
ATOM 804 N N . LEU A 1 102 ? -4.042 2.905 9.922 1.00 89.94 102 LEU A N 1
ATOM 805 C CA . LEU A 1 102 ? -3.416 3.600 11.035 1.00 89.94 102 LEU A CA 1
ATOM 806 C C . LEU A 1 102 ? -3.972 5.007 11.212 1.00 89.94 102 LEU A C 1
ATOM 808 O O . LEU A 1 102 ? -4.184 5.725 10.236 1.00 89.94 102 LEU A O 1
ATOM 812 N N . ILE A 1 103 ? -4.112 5.421 12.472 1.00 88.06 103 ILE A N 1
ATOM 813 C CA . ILE A 1 103 ? -4.542 6.769 12.867 1.00 88.06 103 ILE A CA 1
ATOM 814 C C . ILE A 1 103 ? -3.621 7.273 13.973 1.00 88.06 103 ILE A C 1
ATOM 816 O O . ILE A 1 103 ? -3.316 6.537 14.911 1.00 88.06 103 ILE A O 1
ATOM 820 N N . ARG A 1 104 ? -3.171 8.531 13.891 1.00 85.38 104 ARG A N 1
ATOM 821 C CA . ARG A 1 104 ? -2.362 9.135 14.964 1.00 85.38 104 ARG A CA 1
ATOM 822 C C . ARG A 1 104 ? -3.154 9.163 16.267 1.00 85.38 104 ARG A C 1
ATOM 824 O O . ARG A 1 104 ? -4.258 9.702 16.293 1.00 85.38 104 ARG A O 1
ATOM 831 N N . LYS A 1 105 ? -2.557 8.661 17.350 1.00 84.69 105 LYS A N 1
ATOM 832 C CA . LYS A 1 105 ? -3.182 8.603 18.680 1.00 84.69 105 LYS A CA 1
ATOM 833 C C . LYS A 1 105 ? -3.703 9.966 19.125 1.00 84.69 105 LYS A C 1
ATOM 835 O O . LYS A 1 105 ? -4.883 10.101 19.415 1.00 84.69 105 LYS A O 1
ATOM 840 N N . GLN A 1 106 ? -2.882 11.007 18.980 1.00 83.69 106 GLN A N 1
ATOM 841 C CA . GLN A 1 106 ? -3.235 12.389 19.321 1.00 83.69 106 GLN A CA 1
ATOM 842 C C . GLN A 1 106 ? -4.539 12.894 18.663 1.00 83.69 106 GLN A C 1
ATOM 844 O O . GLN A 1 106 ? -5.246 13.707 19.259 1.00 83.69 106 GLN A O 1
ATOM 849 N N . LEU A 1 107 ? -4.893 12.418 17.460 1.00 81.38 107 LEU A N 1
ATOM 850 C CA . LEU A 1 107 ? -6.129 12.820 16.766 1.00 81.38 107 LEU A CA 1
ATOM 851 C C . LEU A 1 107 ? -7.395 12.209 17.384 1.00 81.38 107 LEU A C 1
ATOM 853 O O . LEU A 1 107 ? -8.483 12.764 17.210 1.00 81.38 107 LEU A O 1
ATOM 857 N N . LEU A 1 108 ? -7.258 11.064 18.056 1.00 78.06 108 LEU A N 1
ATOM 858 C CA . LEU A 1 108 ? -8.351 10.351 18.717 1.00 78.06 108 LEU A CA 1
ATOM 859 C C . LEU A 1 108 ? -8.382 10.651 20.219 1.00 78.06 108 LEU A C 1
ATOM 861 O O . LEU A 1 108 ? -9.452 10.934 20.755 1.00 78.06 108 LEU A O 1
ATOM 865 N N . ASP A 1 109 ? -7.216 10.704 20.866 1.00 75.31 109 ASP A N 1
ATOM 866 C CA . ASP A 1 109 ? -7.083 10.981 22.299 1.00 75.31 109 ASP A CA 1
ATOM 867 C C . ASP A 1 109 ? -7.602 12.386 22.645 1.00 75.31 109 ASP A C 1
ATOM 869 O O . ASP A 1 109 ? -8.326 12.557 23.622 1.00 75.31 109 ASP A O 1
ATOM 873 N N . SER A 1 110 ? -7.339 13.385 21.789 1.00 72.25 110 SER A N 1
ATOM 874 C CA . SER A 1 110 ? -7.899 14.744 21.931 1.00 72.25 110 SER A CA 1
ATOM 875 C C . SER A 1 110 ? -9.429 14.799 21.844 1.00 72.25 110 SER A C 1
ATOM 877 O O . SER A 1 110 ? -10.033 15.802 22.215 1.00 72.25 110 SER A O 1
ATOM 879 N N . LYS A 1 111 ? -10.063 13.724 21.367 1.00 68.06 111 LYS A N 1
ATOM 880 C CA . LYS A 1 111 ? -11.517 13.564 21.259 1.00 68.06 111 LYS A CA 1
ATOM 881 C C . LYS A 1 111 ? -12.073 12.566 22.284 1.00 68.06 111 LYS A C 1
ATOM 883 O O . LYS A 1 111 ? -13.242 12.205 22.186 1.00 68.06 111 LYS A O 1
ATOM 888 N N . GLY A 1 112 ? -11.251 12.091 23.230 1.00 65.81 112 GLY A N 1
ATOM 889 C CA . GLY A 1 112 ? -11.631 11.079 24.224 1.00 65.81 112 GLY A CA 1
ATOM 890 C C . GLY A 1 112 ? -11.917 9.693 23.632 1.00 65.81 112 GLY A C 1
ATOM 891 O O . GLY A 1 112 ? -12.547 8.863 24.285 1.00 65.81 112 GLY A O 1
ATOM 892 N N . LEU A 1 113 ? -11.490 9.436 22.392 1.00 64.38 113 LEU A N 1
ATOM 893 C CA . LEU A 1 113 ? -11.731 8.181 21.687 1.00 64.38 113 LEU A CA 1
ATOM 894 C C . LEU A 1 113 ? -10.523 7.258 21.860 1.00 64.38 113 LEU A C 1
ATOM 896 O O . LEU A 1 113 ? -9.434 7.558 21.379 1.00 64.38 113 LEU A O 1
ATOM 900 N N . THR A 1 114 ? -10.722 6.104 22.491 1.00 60.62 114 THR A N 1
ATOM 901 C CA . THR A 1 114 ? -9.751 5.001 22.444 1.00 60.62 114 THR A CA 1
ATOM 902 C C . THR A 1 114 ? -10.128 4.074 21.291 1.00 60.62 114 THR A C 1
ATOM 904 O O . THR A 1 114 ? -11.289 3.688 21.157 1.00 60.62 114 THR A O 1
ATOM 907 N N . LEU A 1 115 ? -9.179 3.735 20.411 1.00 63.25 115 LEU A N 1
ATOM 908 C CA . LEU A 1 115 ? -9.486 2.873 19.267 1.00 63.25 115 LEU A CA 1
ATOM 909 C C . LEU A 1 115 ? -9.686 1.421 19.735 1.00 63.25 115 LEU A C 1
ATOM 911 O O . LEU A 1 115 ? -8.712 0.687 19.891 1.00 63.25 115 LEU A O 1
ATOM 915 N N . LYS A 1 116 ? -10.941 0.997 19.928 1.00 62.53 116 LYS A N 1
ATOM 916 C CA . LYS A 1 116 ? -11.307 -0.430 20.009 1.00 62.53 116 LYS A CA 1
ATOM 917 C C . LYS A 1 116 ? -11.751 -0.978 18.651 1.00 62.53 116 LYS A C 1
ATOM 919 O O . LYS A 1 116 ? -11.414 -2.114 18.329 1.00 62.53 116 LYS A O 1
ATOM 924 N N . ASN A 1 117 ? -12.449 -0.170 17.843 1.00 73.62 117 ASN A N 1
ATOM 925 C CA . ASN A 1 117 ? -12.836 -0.527 16.478 1.00 73.62 117 ASN A CA 1
ATOM 926 C C . ASN A 1 117 ? -13.067 0.713 15.586 1.00 73.62 117 ASN A C 1
ATOM 928 O O . ASN A 1 117 ? -13.812 1.621 15.944 1.00 73.62 117 ASN A O 1
ATOM 932 N N . LEU A 1 118 ? -12.482 0.739 14.387 1.00 81.88 118 LEU A N 1
ATOM 933 C CA . LEU A 1 118 ? -12.664 1.774 13.364 1.00 81.88 118 LEU A CA 1
ATOM 934 C C . LEU A 1 118 ? -14.124 1.943 12.941 1.00 81.88 118 LEU A C 1
ATOM 936 O O . LEU A 1 118 ? -14.517 3.052 12.582 1.00 81.88 118 LEU A O 1
ATOM 940 N N . LYS A 1 119 ? -14.944 0.886 13.010 1.00 82.12 119 LYS A N 1
ATOM 941 C CA . LYS A 1 119 ? -16.375 0.969 12.670 1.00 82.12 119 LYS A CA 1
ATOM 942 C C . LYS A 1 119 ? -17.175 1.870 13.616 1.00 82.12 119 LYS A C 1
ATOM 944 O O . LYS A 1 119 ? -18.265 2.304 13.261 1.00 82.12 119 LYS A O 1
ATOM 949 N N . GLU A 1 120 ? -16.639 2.160 14.801 1.00 81.12 120 GLU A N 1
ATOM 950 C CA . GLU A 1 120 ? -17.259 3.038 15.800 1.00 81.12 120 GLU A CA 1
ATOM 951 C C . GLU A 1 120 ? -16.914 4.521 15.567 1.00 81.12 120 GLU A C 1
ATOM 953 O O . GLU A 1 120 ? -17.535 5.412 16.152 1.00 81.12 120 GLU A O 1
ATOM 958 N N . ILE A 1 121 ? -15.953 4.818 14.682 1.00 80.75 121 ILE A N 1
ATOM 959 C CA . ILE A 1 121 ? -15.563 6.190 14.355 1.00 80.75 121 ILE A CA 1
ATOM 960 C C . ILE A 1 121 ? -16.616 6.821 13.437 1.00 80.75 121 ILE A C 1
ATOM 962 O O . ILE A 1 121 ? -16.606 6.636 12.222 1.00 80.75 121 ILE A O 1
ATOM 966 N N . LYS A 1 122 ? -17.487 7.654 14.018 1.00 78.69 122 LYS A N 1
ATOM 967 C CA . LYS A 1 122 ? -18.540 8.384 13.285 1.00 78.69 122 LYS A CA 1
ATOM 968 C C . LYS A 1 122 ? -18.028 9.368 12.223 1.00 78.69 122 LYS A C 1
ATOM 970 O O . LYS A 1 122 ? -18.809 9.781 11.381 1.00 78.69 122 LYS A O 1
ATOM 975 N N . ASN A 1 123 ? -16.768 9.799 12.296 1.00 81.50 123 ASN A N 1
ATOM 976 C CA . ASN A 1 123 ? -16.176 10.810 11.410 1.00 81.50 123 ASN A CA 1
ATOM 977 C C . ASN A 1 123 ? -15.021 10.262 10.558 1.00 81.50 123 ASN A C 1
ATOM 979 O O . ASN A 1 123 ? -14.097 11.008 10.220 1.00 81.50 123 ASN A O 1
ATOM 983 N N . ILE A 1 124 ? -15.053 8.971 10.225 1.00 85.38 124 ILE A N 1
ATOM 984 C CA . ILE A 1 124 ? -14.010 8.321 9.425 1.00 85.38 124 ILE A CA 1
ATOM 985 C C . ILE A 1 124 ? -13.855 8.974 8.043 1.00 85.38 124 ILE A C 1
ATOM 987 O O . ILE A 1 124 ? -12.741 9.066 7.529 1.00 85.38 124 ILE A O 1
ATOM 991 N N . GLU A 1 125 ? -14.937 9.516 7.479 1.00 89.00 125 GLU A N 1
ATOM 992 C CA . GLU A 1 125 ? -14.925 10.260 6.219 1.00 89.00 125 GLU A CA 1
ATOM 993 C C . GLU A 1 125 ? -14.066 11.517 6.323 1.00 89.00 125 GLU A C 1
ATOM 995 O O . GLU A 1 125 ? -13.264 11.782 5.431 1.00 89.00 125 GLU A O 1
ATOM 1000 N N . ASN A 1 126 ? -14.166 12.251 7.436 1.00 89.44 126 ASN A N 1
ATOM 1001 C CA . ASN A 1 126 ? -13.359 13.449 7.656 1.00 89.44 126 ASN A CA 1
ATOM 1002 C C . ASN A 1 126 ? -11.876 13.090 7.783 1.00 89.44 126 ASN A C 1
ATOM 1004 O O . ASN A 1 126 ? -11.034 13.790 7.226 1.00 89.44 126 ASN A O 1
ATOM 1008 N N . LEU A 1 127 ? -11.555 11.996 8.485 1.00 89.38 127 LEU A N 1
ATOM 1009 C CA . LEU A 1 127 ? -10.175 11.512 8.608 1.00 89.38 127 LEU A CA 1
ATOM 1010 C C . LEU A 1 127 ? -9.615 11.089 7.242 1.00 89.38 127 LEU A C 1
ATOM 1012 O O . LEU A 1 127 ? -8.466 11.387 6.918 1.00 89.38 127 LEU A O 1
ATOM 1016 N N . PHE A 1 128 ? -10.425 10.426 6.414 1.00 90.94 128 PHE A N 1
ATOM 1017 C CA . PHE A 1 128 ? -10.041 10.036 5.060 1.00 90.94 128 PHE A CA 1
ATOM 1018 C C . PHE A 1 128 ? -9.817 11.255 4.154 1.00 90.94 128 PHE A C 1
ATOM 1020 O O . PHE A 1 128 ? -8.767 11.364 3.524 1.00 90.94 128 PHE A O 1
ATOM 1027 N N . GLN A 1 129 ? -10.756 12.205 4.136 1.00 89.62 129 GLN A N 1
ATOM 1028 C CA . GLN A 1 129 ? -10.671 13.431 3.332 1.00 89.62 129 GLN A CA 1
ATOM 1029 C C . GLN A 1 129 ? -9.471 14.302 3.725 1.00 89.62 129 GLN A C 1
ATOM 1031 O O . GLN A 1 129 ? -8.781 14.829 2.854 1.00 89.62 129 GLN A O 1
ATOM 1036 N N . LYS A 1 130 ? -9.175 14.402 5.027 1.00 89.38 130 LYS A N 1
ATOM 1037 C CA . LYS A 1 130 ? -7.988 15.098 5.554 1.00 89.38 130 LYS A CA 1
ATOM 1038 C C . LYS A 1 130 ? -6.693 14.297 5.409 1.00 89.38 130 LYS A C 1
ATOM 1040 O O . LYS A 1 130 ? -5.626 14.790 5.770 1.00 89.38 130 LYS A O 1
ATOM 1045 N N . GLN A 1 131 ? -6.768 13.075 4.879 1.00 88.25 131 GLN A N 1
ATOM 1046 C CA . GLN A 1 131 ? -5.625 12.183 4.678 1.00 88.25 131 GLN A CA 1
ATOM 1047 C C . GLN A 1 131 ? -4.879 11.888 5.989 1.00 88.25 131 GLN A C 1
ATOM 1049 O O . GLN A 1 131 ? -3.647 11.899 6.080 1.00 88.25 131 GLN A O 1
ATOM 1054 N N . GLU A 1 132 ? -5.656 11.651 7.040 1.00 88.88 132 GLU A N 1
ATOM 1055 C CA . GLU A 1 132 ? -5.188 11.312 8.385 1.00 88.88 132 GLU A CA 1
ATOM 1056 C C . GLU A 1 132 ? -5.107 9.794 8.605 1.00 88.88 132 GLU A C 1
ATOM 1058 O O . GLU A 1 132 ? -4.533 9.352 9.602 1.00 88.88 132 GLU A O 1
ATOM 1063 N N . LEU A 1 133 ? -5.628 9.007 7.657 1.00 91.19 133 LEU A N 1
ATOM 1064 C CA . LEU A 1 133 ? -5.502 7.553 7.616 1.00 91.19 133 LEU A CA 1
ATOM 1065 C C . LEU A 1 133 ? -4.225 7.150 6.871 1.00 91.19 133 LEU A C 1
ATOM 1067 O O . LEU A 1 133 ? -4.002 7.592 5.743 1.00 91.19 133 LEU A O 1
ATOM 1071 N N . LEU A 1 134 ? -3.407 6.293 7.480 1.00 91.81 134 LEU A N 1
ATOM 1072 C CA . LEU A 1 134 ? -2.271 5.650 6.814 1.00 91.81 134 LEU A CA 1
ATOM 1073 C C . LEU A 1 134 ? -2.607 4.191 6.497 1.00 91.81 134 LEU A C 1
ATOM 1075 O O . LEU A 1 134 ? -3.258 3.514 7.290 1.00 91.81 134 LEU A O 1
ATOM 1079 N N . PHE A 1 135 ? -2.142 3.708 5.353 1.00 93.88 135 PHE A N 1
ATOM 1080 C CA . PHE A 1 135 ? -2.449 2.389 4.818 1.00 93.88 135 PHE A CA 1
ATOM 1081 C C . PHE A 1 135 ? -1.183 1.552 4.725 1.00 93.88 135 PHE A C 1
ATOM 1083 O O . PHE A 1 135 ? -0.192 1.987 4.136 1.00 93.88 135 PHE A O 1
ATOM 1090 N N . ILE A 1 136 ? -1.221 0.351 5.302 1.00 92.88 136 ILE A N 1
ATOM 1091 C CA . ILE A 1 136 ? -0.065 -0.539 5.386 1.00 92.88 136 ILE A CA 1
ATOM 1092 C C . ILE A 1 136 ? -0.423 -1.926 4.885 1.00 92.88 136 ILE A C 1
ATOM 1094 O O . ILE A 1 136 ? -1.313 -2.581 5.418 1.00 92.88 136 ILE A O 1
ATOM 1098 N N . PHE A 1 137 ? 0.324 -2.402 3.901 1.00 92.62 137 PHE A N 1
ATOM 1099 C CA . PHE A 1 137 ? 0.310 -3.799 3.510 1.00 92.62 137 PHE A CA 1
ATOM 1100 C C . PHE A 1 137 ? 1.182 -4.640 4.413 1.00 92.62 137 PHE A C 1
ATOM 1102 O O . PHE A 1 137 ? 2.377 -4.388 4.531 1.00 92.62 137 PHE A O 1
ATOM 1109 N N . ASN A 1 138 ? 0.581 -5.685 4.974 1.00 90.50 138 ASN A N 1
ATOM 1110 C CA . ASN A 1 138 ? 1.285 -6.727 5.697 1.00 90.50 138 ASN A CA 1
ATOM 1111 C C . ASN A 1 138 ? 1.500 -7.901 4.736 1.00 90.50 138 ASN A C 1
ATOM 1113 O O . ASN A 1 138 ? 0.563 -8.614 4.363 1.00 90.50 138 ASN A O 1
ATOM 1117 N N . ILE A 1 139 ? 2.743 -8.074 4.302 1.00 86.94 139 ILE A N 1
ATOM 1118 C CA . ILE A 1 139 ? 3.155 -9.113 3.362 1.00 86.94 139 ILE A CA 1
ATOM 1119 C C . ILE A 1 139 ? 3.788 -10.242 4.150 1.00 86.94 139 ILE A C 1
ATOM 1121 O O . ILE A 1 139 ? 4.807 -10.050 4.818 1.00 86.94 139 ILE A O 1
ATOM 1125 N N . LYS A 1 140 ? 3.243 -11.446 4.020 1.00 82.44 140 LYS A N 1
ATOM 1126 C CA . LYS A 1 140 ? 3.872 -12.620 4.612 1.00 82.44 140 LYS A CA 1
ATOM 1127 C C . LYS A 1 140 ? 4.919 -13.187 3.675 1.00 82.44 140 LYS A C 1
ATOM 1129 O O . LYS A 1 140 ? 4.612 -13.627 2.567 1.00 82.44 140 LYS A O 1
ATOM 1134 N N . LYS A 1 141 ? 6.157 -13.220 4.165 1.00 72.75 141 LYS A N 1
ATOM 1135 C CA . LYS A 1 141 ? 7.272 -13.915 3.515 1.00 72.75 141 LYS A CA 1
ATOM 1136 C C . LYS A 1 141 ? 7.292 -15.400 3.895 1.00 72.75 141 LYS A C 1
ATOM 1138 O O . LYS A 1 141 ? 7.510 -16.253 3.046 1.00 72.75 141 LYS A O 1
ATOM 1143 N N . ASN A 1 142 ? 7.085 -15.716 5.177 1.00 69.62 142 ASN A N 1
ATOM 1144 C CA . ASN A 1 142 ? 7.036 -17.078 5.733 1.00 69.62 142 ASN A CA 1
ATOM 1145 C C . ASN A 1 142 ? 6.270 -17.080 7.079 1.00 69.62 142 ASN A C 1
ATOM 1147 O O . ASN A 1 142 ? 5.753 -16.045 7.483 1.00 69.62 142 ASN A O 1
ATOM 1151 N N . LYS A 1 143 ? 6.196 -18.211 7.806 1.00 63.97 143 LYS A N 1
ATOM 1152 C CA . LYS A 1 143 ? 5.408 -18.332 9.060 1.00 63.97 143 LYS A CA 1
ATOM 1153 C C . LYS A 1 143 ? 5.715 -17.275 10.142 1.00 63.97 143 LYS A C 1
ATOM 1155 O O . LYS A 1 143 ? 4.882 -17.110 11.025 1.00 63.97 143 LYS A O 1
ATOM 1160 N N . LYS A 1 144 ? 6.870 -16.596 10.109 1.00 63.44 144 LYS A N 1
ATOM 1161 C CA . LYS A 1 144 ? 7.295 -15.646 11.158 1.00 63.44 144 LYS A CA 1
ATOM 1162 C C . LYS A 1 144 ? 7.663 -14.246 10.654 1.00 63.44 144 LYS A C 1
ATOM 1164 O O . LYS A 1 144 ? 7.739 -13.331 11.465 1.00 63.44 144 LYS A O 1
ATOM 1169 N N . ASN A 1 145 ? 7.873 -14.060 9.350 1.00 69.12 145 ASN A N 1
ATOM 1170 C CA . ASN A 1 145 ? 8.376 -12.800 8.804 1.00 69.12 145 ASN A CA 1
ATOM 1171 C C . ASN A 1 145 ? 7.285 -12.065 8.021 1.00 69.12 145 ASN A C 1
ATOM 1173 O O . ASN A 1 145 ? 6.865 -12.521 6.952 1.00 69.12 145 ASN A O 1
ATOM 1177 N N . ILE A 1 146 ? 6.886 -10.906 8.549 1.00 78.62 146 ILE A N 1
ATOM 1178 C CA . ILE A 1 146 ? 5.976 -9.956 7.908 1.00 78.62 146 ILE A CA 1
ATOM 1179 C C . ILE A 1 146 ? 6.785 -8.741 7.455 1.00 78.62 146 ILE A C 1
ATOM 1181 O O . ILE A 1 146 ? 7.508 -8.139 8.250 1.00 78.62 146 ILE A O 1
ATOM 1185 N N . ILE A 1 147 ? 6.649 -8.381 6.185 1.00 84.19 147 ILE A N 1
ATOM 1186 C CA . ILE A 1 147 ? 7.147 -7.124 5.627 1.00 84.19 147 ILE A CA 1
ATOM 1187 C C . ILE A 1 147 ? 5.976 -6.149 5.613 1.00 84.19 147 ILE A C 1
ATOM 1189 O O . ILE A 1 147 ? 4.900 -6.494 5.132 1.00 84.19 147 ILE A O 1
ATOM 1193 N N . ASN A 1 148 ? 6.183 -4.942 6.135 1.00 88.50 148 ASN A N 1
ATOM 1194 C CA . ASN A 1 148 ? 5.144 -3.918 6.163 1.00 88.50 148 ASN A CA 1
ATOM 1195 C C . ASN A 1 148 ? 5.470 -2.840 5.141 1.00 88.50 148 ASN A C 1
ATOM 1197 O O . ASN A 1 148 ? 6.575 -2.305 5.184 1.00 88.50 148 ASN A O 1
ATOM 1201 N N . ILE A 1 149 ? 4.531 -2.510 4.258 1.00 90.12 149 ILE A N 1
ATOM 1202 C CA . ILE A 1 149 ? 4.695 -1.451 3.259 1.00 90.12 149 ILE A CA 1
ATOM 1203 C C . ILE A 1 149 ? 3.610 -0.406 3.455 1.00 90.12 149 ILE A C 1
ATOM 1205 O O . ILE A 1 149 ? 2.434 -0.683 3.249 1.00 90.12 149 ILE A O 1
ATOM 1209 N N . MET A 1 150 ? 4.007 0.797 3.848 1.00 91.69 150 MET A N 1
ATOM 1210 C CA . MET A 1 150 ? 3.139 1.955 3.964 1.00 91.69 150 MET A CA 1
ATOM 1211 C C . MET A 1 150 ? 3.004 2.649 2.609 1.00 91.69 150 MET A C 1
ATOM 1213 O O . MET A 1 150 ? 3.988 3.092 2.018 1.00 91.69 150 MET A O 1
ATOM 1217 N N . LEU A 1 151 ? 1.764 2.746 2.140 1.00 92.19 151 LEU A N 1
ATOM 1218 C CA . LEU A 1 151 ? 1.414 3.156 0.780 1.00 92.19 151 LEU A CA 1
ATOM 1219 C C . LEU A 1 151 ? 1.216 4.674 0.628 1.00 92.19 151 LEU A C 1
ATOM 1221 O O . LEU A 1 151 ? 1.160 5.188 -0.483 1.00 92.19 151 LEU A O 1
ATOM 1225 N N . ASN A 1 152 ? 1.080 5.398 1.737 1.00 89.56 152 ASN A N 1
ATOM 1226 C CA . ASN A 1 152 ? 0.861 6.844 1.769 1.00 89.56 152 ASN A CA 1
ATOM 1227 C C . ASN A 1 152 ? 1.638 7.486 2.935 1.00 89.56 152 ASN A C 1
ATOM 1229 O O . ASN A 1 152 ? 1.040 7.910 3.928 1.00 89.56 152 ASN A O 1
ATOM 1233 N N . PRO A 1 153 ? 2.979 7.508 2.871 1.00 80.81 153 PRO A N 1
ATOM 1234 C CA . PRO A 1 153 ? 3.810 7.905 4.000 1.00 80.81 153 PRO A CA 1
ATOM 1235 C C . PRO A 1 153 ? 3.535 9.346 4.471 1.00 80.81 153 PRO A C 1
ATOM 1237 O O . PRO A 1 153 ? 3.298 10.238 3.658 1.00 80.81 153 PRO A O 1
ATOM 1240 N N . PRO A 1 154 ? 3.587 9.617 5.790 1.00 73.06 154 PRO A N 1
ATOM 1241 C CA . PRO A 1 154 ? 3.202 10.911 6.359 1.00 73.06 154 PRO A CA 1
ATOM 1242 C C . PRO A 1 154 ? 4.214 12.037 6.107 1.00 73.06 154 PRO A C 1
ATOM 1244 O O . PRO A 1 154 ? 3.902 13.191 6.391 1.00 73.06 154 PRO A O 1
ATOM 1247 N N . ASN A 1 155 ? 5.412 11.696 5.632 1.00 69.00 155 ASN A N 1
ATOM 1248 C CA . ASN A 1 155 ? 6.544 12.607 5.477 1.00 69.00 155 ASN A CA 1
ATOM 1249 C C . ASN A 1 155 ? 6.608 13.264 4.087 1.00 69.00 155 ASN A C 1
ATOM 1251 O O . ASN A 1 155 ? 7.494 14.082 3.838 1.00 69.00 155 ASN A O 1
ATOM 1255 N N . ASP A 1 156 ? 5.683 12.919 3.188 1.00 68.44 156 ASP A N 1
ATOM 1256 C CA . ASP A 1 156 ? 5.491 13.625 1.923 1.00 68.44 156 ASP A CA 1
ATOM 1257 C C . ASP A 1 156 ? 4.525 14.798 2.153 1.00 68.44 156 ASP A C 1
ATOM 1259 O O . ASP A 1 156 ? 3.305 14.633 2.183 1.00 68.44 156 ASP A O 1
ATOM 1263 N N . THR A 1 15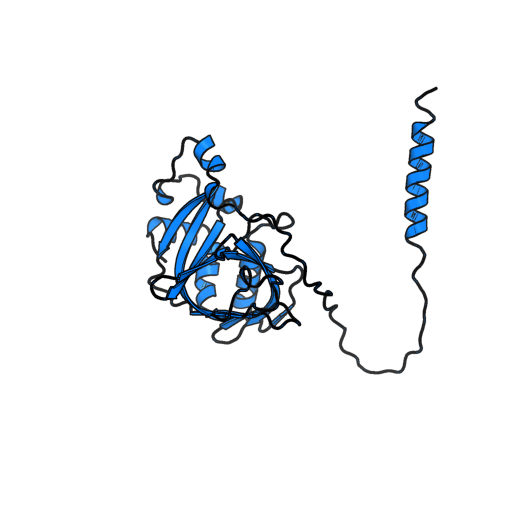7 ? 5.086 15.976 2.440 1.00 68.81 157 THR A N 1
ATOM 1264 C CA . THR A 1 157 ? 4.327 17.184 2.814 1.00 68.81 157 THR A CA 1
ATOM 1265 C C . THR A 1 157 ? 4.053 18.119 1.642 1.00 68.81 157 THR A C 1
ATOM 1267 O O . THR A 1 157 ? 3.255 19.044 1.776 1.00 68.81 157 THR A O 1
ATOM 1270 N N . GLN A 1 158 ? 4.699 17.896 0.494 1.00 68.75 158 GLN A N 1
ATOM 1271 C CA . GLN A 1 158 ? 4.548 18.754 -0.686 1.00 68.75 158 GLN A CA 1
ATOM 1272 C C . GLN A 1 158 ? 3.296 18.406 -1.496 1.00 68.75 158 GLN A C 1
ATOM 1274 O O . GLN A 1 158 ? 2.882 19.173 -2.366 1.00 68.75 158 GLN A O 1
ATOM 1279 N N . LYS A 1 159 ? 2.695 17.243 -1.227 1.00 73.44 159 LYS A N 1
ATOM 1280 C CA . LYS A 1 159 ? 1.556 16.712 -1.966 1.00 73.44 159 LYS A CA 1
ATOM 1281 C C . LYS A 1 159 ? 0.492 16.134 -1.045 1.00 73.44 159 LYS A C 1
ATOM 1283 O O . LYS A 1 159 ? 0.793 15.739 0.079 1.00 73.44 159 LYS A O 1
ATOM 1288 N N . PRO A 1 160 ? -0.758 16.018 -1.528 1.00 82.56 160 PRO A N 1
ATOM 1289 C CA . PRO A 1 160 ? -1.734 15.166 -0.868 1.00 82.56 160 PRO A CA 1
ATOM 1290 C C . PRO A 1 160 ? -1.164 13.743 -0.797 1.00 82.56 160 PRO A C 1
ATOM 1292 O O . PRO A 1 160 ? -0.879 13.164 -1.837 1.00 82.56 160 PRO A O 1
ATOM 1295 N N . LYS A 1 161 ? -1.002 13.175 0.400 1.00 84.31 161 LYS A N 1
ATOM 1296 C CA . LYS A 1 161 ? -0.452 11.835 0.695 1.00 84.31 161 LYS A CA 1
ATOM 1297 C C . LYS A 1 161 ? -0.971 10.691 -0.183 1.00 84.31 161 LYS A C 1
ATOM 1299 O O . LYS A 1 161 ? -0.294 9.678 -0.310 1.00 84.31 161 LYS A O 1
ATOM 1304 N N . ASN A 1 162 ? -2.163 10.802 -0.769 1.00 88.31 162 ASN A N 1
ATOM 1305 C CA . ASN A 1 162 ? -2.726 9.779 -1.655 1.00 88.31 162 ASN A CA 1
ATOM 1306 C C . ASN A 1 162 ? -2.396 9.959 -3.153 1.00 88.31 162 ASN A C 1
ATOM 1308 O O . ASN A 1 162 ? -2.881 9.162 -3.957 1.00 88.31 162 ASN A O 1
ATOM 1312 N N . TYR A 1 163 ? -1.596 10.958 -3.554 1.00 88.62 163 TYR A N 1
ATOM 1313 C CA . TYR A 1 163 ? -1.326 11.251 -4.972 1.00 88.62 163 TYR A CA 1
ATOM 1314 C C . TYR A 1 163 ? -0.763 10.048 -5.740 1.00 88.62 163 TYR A C 1
ATOM 1316 O O . TYR A 1 163 ? -1.218 9.778 -6.848 1.00 88.62 163 TYR A O 1
ATOM 1324 N N . ALA A 1 164 ? 0.174 9.300 -5.145 1.00 90.69 164 ALA A N 1
ATOM 1325 C CA . ALA A 1 164 ? 0.766 8.122 -5.772 1.00 90.69 164 ALA A CA 1
ATOM 1326 C C . ALA A 1 164 ? -0.293 7.037 -6.020 1.00 90.69 164 ALA A C 1
ATOM 1328 O O . ALA A 1 164 ? -0.337 6.439 -7.089 1.00 90.69 164 ALA A O 1
ATOM 1329 N N . LEU A 1 165 ? -1.209 6.831 -5.067 1.00 94.19 165 LEU A N 1
ATOM 1330 C CA . LEU A 1 165 ? -2.294 5.852 -5.192 1.00 94.19 165 LEU A CA 1
ATOM 1331 C C . LEU A 1 165 ? -3.300 6.253 -6.274 1.00 94.19 165 LEU A C 1
ATOM 1333 O O . LEU A 1 165 ? -3.733 5.410 -7.058 1.00 94.19 165 LEU A O 1
ATOM 1337 N N . LEU A 1 166 ? -3.652 7.539 -6.337 1.00 93.75 166 LEU A N 1
ATOM 1338 C CA . LEU A 1 166 ? -4.559 8.071 -7.353 1.00 93.75 166 LEU A CA 1
ATOM 1339 C C . LEU A 1 166 ? -3.953 8.010 -8.758 1.00 93.75 166 LEU A C 1
ATOM 1341 O O . LEU A 1 166 ? -4.635 7.594 -9.693 1.00 93.75 166 LEU A O 1
ATOM 1345 N N . ASP A 1 167 ? -2.689 8.400 -8.924 1.00 93.31 167 ASP A N 1
ATOM 1346 C CA . ASP A 1 167 ? -2.049 8.377 -10.240 1.00 93.31 167 ASP A CA 1
ATOM 1347 C C . ASP A 1 167 ? -1.802 6.923 -10.690 1.00 93.31 167 ASP A C 1
ATOM 1349 O O . ASP A 1 167 ? -2.181 6.582 -11.805 1.00 93.31 167 ASP A O 1
ATOM 1353 N N . LEU A 1 168 ? -1.369 6.003 -9.809 1.00 95.12 168 LEU A N 1
ATOM 1354 C CA . LEU A 1 168 ? -1.320 4.562 -10.130 1.00 95.12 168 LEU A CA 1
ATOM 1355 C C . LEU A 1 168 ? -2.680 4.014 -10.582 1.00 95.12 168 LEU A C 1
ATOM 1357 O O . LEU A 1 168 ? -2.757 3.300 -11.584 1.00 95.12 168 LEU A O 1
ATOM 1361 N N . LYS A 1 169 ? -3.762 4.370 -9.880 1.00 96.00 169 LYS A N 1
ATOM 1362 C CA . LYS A 1 169 ? -5.129 3.980 -10.255 1.00 96.00 169 LYS A CA 1
ATOM 1363 C C . LYS A 1 169 ? -5.476 4.467 -11.661 1.00 96.00 169 LYS A C 1
ATOM 1365 O O . LYS A 1 169 ? -6.001 3.696 -12.465 1.00 96.00 169 LYS A O 1
ATOM 1370 N N . ASN A 1 170 ? -5.163 5.724 -11.966 1.00 95.38 170 ASN A N 1
ATOM 1371 C CA . ASN A 1 170 ? -5.428 6.321 -13.271 1.00 95.38 170 ASN A CA 1
ATOM 1372 C C . ASN A 1 170 ? -4.604 5.665 -14.385 1.00 95.38 170 ASN A C 1
ATOM 1374 O O . ASN A 1 170 ? -5.152 5.384 -15.449 1.00 95.38 170 ASN A O 1
ATOM 1378 N N . LEU A 1 171 ? -3.322 5.371 -14.146 1.00 95.50 171 LEU A N 1
ATOM 1379 C CA . LEU A 1 171 ? -2.461 4.693 -15.121 1.00 95.50 171 LEU A CA 1
ATOM 1380 C C . LEU A 1 171 ? -2.999 3.308 -15.483 1.00 95.50 171 LEU A C 1
ATOM 1382 O O . LEU A 1 171 ? -3.093 2.981 -16.665 1.00 95.50 171 LEU A O 1
ATOM 1386 N N . ILE A 1 172 ? -3.421 2.529 -14.482 1.00 94.75 172 ILE A N 1
ATOM 1387 C CA . ILE A 1 172 ? -4.018 1.207 -14.704 1.00 94.75 172 ILE A CA 1
ATOM 1388 C C . ILE A 1 172 ? -5.335 1.333 -15.472 1.00 94.75 172 ILE A C 1
ATOM 1390 O O . ILE A 1 172 ? -5.535 0.623 -16.455 1.00 94.75 172 ILE A O 1
ATOM 1394 N N . LYS A 1 173 ? -6.222 2.244 -15.050 1.00 95.12 173 LYS A N 1
ATOM 1395 C CA . LYS A 1 173 ? -7.532 2.455 -15.685 1.00 95.12 173 LYS A CA 1
ATOM 1396 C C . LYS A 1 173 ? -7.406 2.865 -17.155 1.00 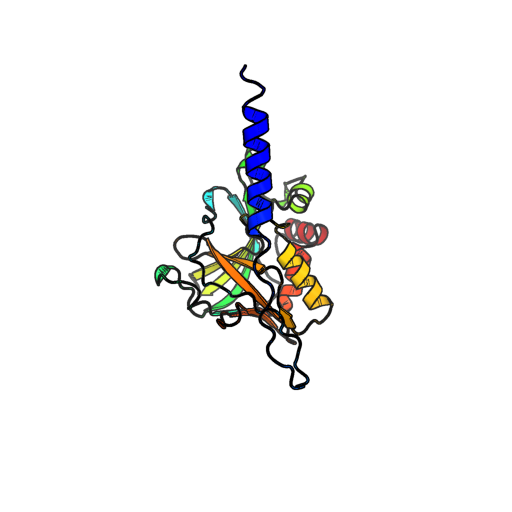95.12 173 LYS A C 1
ATOM 1398 O O . LYS A 1 173 ? -8.209 2.436 -17.976 1.00 95.12 173 LYS A O 1
ATOM 1403 N N . ASN A 1 174 ? -6.397 3.669 -17.475 1.00 95.50 174 ASN A N 1
ATOM 1404 C CA . ASN A 1 174 ? -6.145 4.167 -18.824 1.00 95.50 174 ASN A CA 1
ATOM 1405 C C . ASN A 1 174 ? -5.236 3.240 -19.652 1.00 95.50 174 ASN A C 1
ATOM 1407 O O . ASN A 1 174 ? -4.824 3.629 -20.740 1.00 95.50 174 ASN A O 1
ATOM 1411 N N . ASN A 1 175 ? -4.915 2.036 -19.156 1.00 92.75 175 ASN A N 1
ATOM 1412 C CA . ASN A 1 175 ? -4.036 1.065 -19.818 1.00 92.75 175 ASN A CA 1
ATOM 1413 C C . ASN A 1 175 ? -2.675 1.649 -20.246 1.00 92.75 175 ASN A C 1
ATOM 1415 O O . ASN A 1 175 ? -2.140 1.293 -21.295 1.00 92.75 175 ASN A O 1
ATOM 1419 N N . VAL A 1 176 ? -2.103 2.545 -19.437 1.00 95.25 176 VAL A N 1
ATOM 1420 C CA . VAL A 1 176 ? -0.767 3.094 -19.697 1.00 95.25 176 VAL A CA 1
ATOM 1421 C C . VAL A 1 176 ? 0.267 2.005 -19.429 1.00 95.25 176 VAL A C 1
ATOM 1423 O O . VAL A 1 176 ? 0.399 1.549 -18.298 1.00 95.25 176 VAL A O 1
ATOM 1426 N N . SER A 1 177 ? 1.003 1.588 -20.458 1.00 94.50 177 SER A N 1
ATOM 1427 C CA . SER A 1 177 ? 2.001 0.520 -20.340 1.00 94.50 177 SER A CA 1
ATOM 1428 C C . SER A 1 177 ? 3.238 0.954 -19.561 1.00 94.50 177 SER A C 1
ATOM 1430 O O . SER A 1 177 ? 3.821 0.157 -18.834 1.00 94.50 177 SER A O 1
ATOM 1432 N N . GLU A 1 178 ? 3.658 2.208 -19.709 1.00 96.38 178 GLU A N 1
ATOM 1433 C CA . GLU A 1 178 ? 4.845 2.735 -19.048 1.00 96.38 178 GLU A CA 1
ATOM 1434 C C . GLU A 1 178 ? 4.749 4.251 -18.854 1.00 96.38 178 GLU A C 1
ATOM 1436 O O . GLU A 1 178 ? 4.243 4.966 -19.721 1.00 96.38 178 GLU A O 1
ATOM 1441 N N . LYS A 1 179 ? 5.247 4.752 -17.719 1.00 95.25 179 LYS A N 1
ATOM 1442 C CA . LYS A 1 179 ? 5.359 6.188 -17.441 1.00 95.25 179 LYS A CA 1
ATOM 1443 C C . LYS A 1 179 ? 6.540 6.482 -16.522 1.00 95.25 179 LYS A C 1
ATOM 1445 O O . LYS A 1 179 ? 6.669 5.881 -15.456 1.00 95.25 179 LYS A O 1
ATOM 1450 N N . TYR A 1 180 ? 7.341 7.476 -16.898 1.00 92.62 180 TYR A N 1
ATOM 1451 C CA . TYR A 1 180 ? 8.261 8.133 -15.973 1.00 92.62 180 TYR A CA 1
ATOM 1452 C C . TYR A 1 180 ? 7.499 9.137 -15.108 1.00 92.62 180 TYR A C 1
ATOM 1454 O O . TYR A 1 180 ? 6.685 9.928 -15.592 1.00 92.62 180 TYR A O 1
ATOM 1462 N N . LEU A 1 181 ? 7.741 9.071 -13.808 1.00 87.75 181 LEU A N 1
ATOM 1463 C CA . LEU A 1 181 ? 7.013 9.806 -12.793 1.00 87.75 181 LEU A CA 1
ATOM 1464 C C . LEU A 1 181 ? 7.697 11.137 -12.512 1.00 87.75 181 LEU A C 1
ATOM 1466 O O . LEU A 1 181 ? 8.884 11.187 -12.193 1.00 87.75 181 LEU A O 1
ATOM 1470 N N . ASN A 1 182 ? 6.920 12.215 -12.581 1.00 79.81 182 ASN A N 1
ATOM 1471 C CA . ASN A 1 182 ? 7.339 13.516 -12.091 1.00 79.81 182 ASN A CA 1
ATOM 1472 C C . ASN A 1 182 ? 6.217 14.127 -11.239 1.00 79.81 182 ASN A C 1
ATOM 1474 O O . ASN A 1 182 ? 5.154 14.464 -11.772 1.00 79.81 182 ASN A O 1
ATOM 1478 N N . PRO A 1 183 ? 6.419 14.273 -9.921 1.00 76.88 183 PRO A N 1
ATOM 1479 C CA . PRO A 1 183 ? 7.581 13.864 -9.139 1.00 76.88 183 PRO A CA 1
ATOM 1480 C C . PRO A 1 183 ? 7.609 12.351 -8.889 1.00 76.88 183 PRO A C 1
ATOM 1482 O O . PRO A 1 183 ? 6.651 11.632 -9.179 1.00 76.88 183 PRO A O 1
ATOM 1485 N N . ILE A 1 184 ? 8.715 11.919 -8.292 1.00 84.50 184 ILE A N 1
ATOM 1486 C CA . ILE A 1 184 ? 8.963 10.577 -7.764 1.00 84.50 184 ILE A CA 1
ATOM 1487 C C . ILE A 1 184 ? 7.854 10.174 -6.784 1.00 84.50 184 ILE A C 1
ATOM 1489 O O . ILE A 1 184 ? 7.446 10.976 -5.945 1.00 84.50 184 ILE A O 1
ATOM 1493 N N . TYR A 1 185 ? 7.377 8.934 -6.880 1.00 88.06 185 TYR A N 1
ATOM 1494 C CA . TYR A 1 185 ? 6.507 8.343 -5.864 1.00 88.06 185 TYR A CA 1
ATOM 1495 C C . TYR A 1 185 ? 7.338 7.759 -4.736 1.00 88.06 185 TYR A C 1
ATOM 1497 O O . TYR A 1 185 ? 8.418 7.220 -4.966 1.00 88.06 185 TYR A O 1
ATOM 1505 N N . ARG A 1 186 ? 6.778 7.771 -3.529 1.00 87.50 186 ARG A N 1
ATOM 1506 C CA . ARG A 1 186 ? 7.424 7.218 -2.346 1.00 87.50 186 ARG A CA 1
ATOM 1507 C C . ARG A 1 186 ? 6.469 6.341 -1.562 1.00 87.50 186 ARG A C 1
ATOM 1509 O O . ARG A 1 186 ? 5.403 6.797 -1.152 1.00 87.50 186 ARG A O 1
ATOM 1516 N N . PHE A 1 187 ? 6.898 5.119 -1.281 1.00 89.81 187 PHE A N 1
ATOM 1517 C CA . PHE A 1 187 ? 6.329 4.302 -0.210 1.00 89.81 187 PHE A CA 1
ATOM 1518 C C . PHE A 1 187 ? 7.324 4.210 0.944 1.00 89.81 187 PHE A C 1
ATOM 1520 O O . PHE A 1 187 ? 8.448 4.704 0.856 1.00 89.81 187 PHE A O 1
ATOM 1527 N N . GLN A 1 188 ? 6.909 3.603 2.052 1.00 87.06 188 GLN A N 1
ATOM 1528 C CA . GLN A 1 188 ? 7.832 3.227 3.116 1.00 87.06 188 GLN A CA 1
ATOM 1529 C C . GLN A 1 188 ? 7.738 1.738 3.407 1.00 87.06 188 GLN A C 1
ATOM 1531 O O . GLN A 1 188 ? 6.662 1.157 3.350 1.00 87.06 188 GLN A O 1
ATOM 1536 N N . ILE A 1 189 ? 8.850 1.123 3.771 1.00 85.50 189 ILE A N 1
ATOM 1537 C CA . ILE A 1 189 ? 8.944 -0.298 4.093 1.00 85.50 189 ILE A CA 1
ATOM 1538 C C . ILE A 1 189 ? 9.606 -0.480 5.448 1.00 85.50 189 ILE A C 1
ATOM 1540 O O . ILE A 1 189 ? 10.628 0.133 5.748 1.00 85.50 189 ILE A O 1
ATOM 1544 N N . LYS A 1 190 ? 8.996 -1.314 6.287 1.00 81.50 190 LYS A N 1
ATOM 1545 C CA . LYS A 1 190 ? 9.502 -1.614 7.622 1.00 81.50 190 LYS A CA 1
ATOM 1546 C C . LYS A 1 190 ? 10.579 -2.686 7.548 1.00 81.50 190 LYS A C 1
ATOM 1548 O O . LYS A 1 190 ? 10.298 -3.807 7.113 1.00 81.50 190 LYS A O 1
ATOM 1553 N N . ASN A 1 191 ? 11.766 -2.367 8.045 1.00 72.06 191 ASN A N 1
ATOM 1554 C CA . ASN A 1 191 ? 12.803 -3.346 8.347 1.00 72.06 191 ASN A CA 1
ATOM 1555 C C . ASN A 1 191 ? 12.817 -3.671 9.858 1.00 72.06 191 ASN A C 1
ATOM 1557 O O . ASN A 1 191 ? 11.853 -3.399 10.576 1.00 72.06 191 ASN A O 1
ATOM 1561 N N . LYS A 1 192 ? 13.882 -4.308 10.359 1.00 68.25 192 LYS A N 1
ATOM 1562 C CA . LYS A 1 192 ? 13.979 -4.692 11.781 1.00 68.25 192 LYS A CA 1
ATOM 1563 C C . LYS A 1 192 ? 13.954 -3.496 12.742 1.00 68.25 192 LYS A C 1
ATOM 1565 O O . LYS A 1 192 ? 13.557 -3.679 13.889 1.00 68.25 192 LYS A O 1
ATOM 1570 N N . LYS A 1 193 ? 14.395 -2.321 12.293 1.00 66.44 193 LYS A N 1
ATOM 1571 C CA . LYS A 1 193 ? 14.601 -1.134 13.121 1.00 66.44 193 LYS A CA 1
ATOM 1572 C C . LYS A 1 193 ? 13.465 -0.133 12.948 1.00 66.44 193 LYS A C 1
ATOM 1574 O O . LYS A 1 193 ? 12.861 0.253 13.943 1.00 66.44 193 LYS A O 1
ATOM 1579 N N . ASP A 1 194 ? 13.149 0.251 11.711 1.00 72.06 194 ASP A N 1
ATOM 1580 C CA . ASP A 1 194 ? 12.136 1.271 11.434 1.00 72.06 194 ASP A CA 1
ATOM 1581 C C . ASP A 1 194 ? 11.599 1.223 9.985 1.00 72.06 194 ASP A C 1
ATOM 1583 O O . ASP A 1 194 ? 11.869 0.285 9.229 1.00 72.06 194 ASP A O 1
ATOM 1587 N N . TYR A 1 195 ? 10.780 2.207 9.607 1.00 79.19 195 TYR A N 1
ATOM 1588 C CA . TYR A 1 195 ? 10.324 2.448 8.241 1.00 79.19 195 TYR A CA 1
ATOM 1589 C C . TYR A 1 195 ? 11.348 3.249 7.438 1.00 79.19 195 TYR A C 1
ATOM 1591 O O . TYR A 1 195 ? 11.727 4.356 7.817 1.00 79.19 195 TYR A O 1
ATOM 1599 N N . HIS A 1 196 ? 11.703 2.721 6.272 1.00 79.38 196 HIS A N 1
ATOM 1600 C CA . HIS A 1 196 ? 12.585 3.362 5.306 1.00 79.38 196 HIS A CA 1
ATOM 1601 C C . HIS A 1 196 ? 11.803 3.769 4.070 1.00 79.38 196 HIS A C 1
ATOM 1603 O O . HIS A 1 196 ? 10.910 3.045 3.636 1.00 79.38 196 HIS A O 1
ATOM 1609 N N . SER A 1 197 ? 12.128 4.932 3.512 1.00 81.94 197 SER A N 1
ATOM 1610 C CA . SER A 1 197 ? 11.513 5.379 2.262 1.00 81.94 197 SER A CA 1
ATOM 1611 C C . SER A 1 197 ? 12.060 4.576 1.092 1.00 81.94 197 SER A C 1
ATOM 1613 O O . SER A 1 197 ? 13.240 4.240 1.078 1.00 81.94 197 SER A O 1
ATOM 1615 N N . ILE A 1 198 ? 11.182 4.268 0.146 1.00 83.50 198 ILE A N 1
ATOM 1616 C CA . ILE A 1 198 ? 11.509 3.592 -1.102 1.00 83.50 198 ILE A CA 1
ATOM 1617 C C . ILE A 1 198 ? 10.920 4.407 -2.247 1.00 83.50 198 ILE A C 1
ATOM 1619 O O . ILE A 1 198 ? 9.703 4.616 -2.312 1.00 83.50 198 ILE A O 1
ATOM 1623 N N . ASP A 1 199 ? 11.803 4.887 -3.115 1.00 86.25 199 ASP A N 1
ATOM 1624 C CA . ASP A 1 199 ? 11.467 5.863 -4.149 1.00 86.25 199 ASP A CA 1
ATOM 1625 C C . ASP A 1 199 ? 11.273 5.193 -5.514 1.00 86.25 199 ASP A C 1
ATOM 1627 O O . ASP A 1 199 ? 11.894 4.177 -5.835 1.00 86.25 199 ASP A O 1
ATOM 1631 N N . TYR A 1 200 ? 10.389 5.751 -6.334 1.00 89.62 200 TYR A N 1
ATOM 1632 C CA . TYR A 1 200 ? 10.085 5.244 -7.669 1.00 89.62 200 TYR A CA 1
ATOM 1633 C C . TYR A 1 200 ? 9.928 6.400 -8.644 1.00 89.62 200 TYR A C 1
ATOM 1635 O O . TYR A 1 200 ? 9.129 7.311 -8.423 1.00 89.62 200 TYR A O 1
ATOM 1643 N N . ASN A 1 201 ? 10.650 6.344 -9.753 1.00 91.38 201 ASN A N 1
ATOM 1644 C CA . ASN A 1 201 ? 10.545 7.323 -10.833 1.00 91.38 201 ASN A CA 1
ATOM 1645 C C . ASN A 1 201 ? 9.977 6.713 -12.121 1.00 91.38 201 ASN A C 1
ATOM 1647 O O . ASN A 1 201 ? 9.861 7.419 -13.120 1.00 91.38 201 ASN A O 1
ATOM 1651 N N . LYS A 1 202 ? 9.644 5.420 -12.122 1.00 94.44 202 LYS A N 1
ATOM 1652 C CA . LYS A 1 202 ? 9.120 4.717 -13.287 1.00 94.44 202 LYS A CA 1
ATOM 1653 C C . LYS A 1 202 ? 8.053 3.707 -12.874 1.00 94.44 202 LYS A C 1
ATOM 1655 O O . LYS A 1 202 ? 8.205 2.997 -11.882 1.00 94.44 202 LYS A O 1
ATOM 1660 N N . VAL A 1 203 ? 6.979 3.648 -13.655 1.00 96.69 203 VAL A N 1
ATOM 1661 C CA . VAL A 1 203 ? 5.917 2.644 -13.542 1.00 96.69 203 VAL A CA 1
ATOM 1662 C C . VAL A 1 203 ? 5.804 1.909 -14.864 1.00 96.69 203 VAL A C 1
ATOM 1664 O O . VAL A 1 203 ? 5.647 2.559 -15.897 1.00 96.69 203 VAL A O 1
ATOM 1667 N N . SER A 1 204 ? 5.820 0.581 -14.822 1.00 96.94 204 SER A N 1
ATOM 1668 C CA . SER A 1 204 ? 5.536 -0.284 -15.970 1.00 96.94 204 SER A CA 1
ATOM 1669 C C . SER A 1 204 ? 4.377 -1.223 -15.631 1.00 96.94 204 SER A C 1
ATOM 1671 O O . SER A 1 204 ? 4.341 -1.834 -14.564 1.00 96.94 204 SER A O 1
ATOM 1673 N N . ILE A 1 205 ? 3.396 -1.327 -16.522 1.00 96.81 205 ILE A N 1
ATOM 1674 C CA . ILE A 1 205 ? 2.178 -2.118 -16.342 1.00 96.81 205 ILE A CA 1
ATOM 1675 C C . ILE A 1 205 ? 2.102 -3.135 -17.476 1.00 96.81 205 ILE A C 1
ATOM 1677 O O . ILE A 1 205 ? 2.083 -2.784 -18.653 1.00 96.81 205 ILE A O 1
ATOM 1681 N N . SER A 1 206 ? 2.033 -4.407 -17.102 1.00 95.12 206 SER A N 1
ATOM 1682 C CA . SER A 1 206 ? 1.798 -5.519 -18.016 1.00 95.12 206 SER A CA 1
ATOM 1683 C C . SER A 1 206 ? 0.356 -6.021 -17.896 1.00 95.12 206 SER A C 1
ATOM 1685 O O . SER A 1 206 ? -0.483 -5.451 -17.188 1.00 95.12 206 SER A O 1
ATOM 1687 N N . GLU A 1 207 ? 0.053 -7.118 -18.586 1.00 91.75 207 GLU A N 1
ATOM 1688 C CA . GLU A 1 207 ? -1.222 -7.817 -18.441 1.00 91.75 207 GLU A CA 1
ATOM 1689 C C . GLU A 1 207 ? -1.488 -8.208 -16.978 1.00 91.75 207 GLU A C 1
ATOM 1691 O O . GLU A 1 207 ? -2.571 -7.951 -16.456 1.00 91.75 207 GLU A O 1
ATOM 1696 N N . ASN A 1 208 ? -0.466 -8.731 -16.290 1.00 94.19 208 ASN A N 1
ATOM 1697 C CA . ASN A 1 208 ? -0.621 -9.380 -14.987 1.00 94.19 208 ASN A CA 1
ATOM 1698 C C . ASN A 1 208 ? 0.093 -8.663 -13.835 1.00 94.19 208 ASN A C 1
ATOM 1700 O O . ASN A 1 208 ? -0.111 -9.022 -12.672 1.00 94.19 208 ASN A O 1
ATOM 1704 N N . SER A 1 209 ? 0.920 -7.652 -14.111 1.00 95.94 209 SER A N 1
ATOM 1705 C CA . SER A 1 209 ? 1.729 -6.994 -13.083 1.00 95.94 209 SER A CA 1
ATOM 1706 C C . SER A 1 209 ? 1.840 -5.484 -13.232 1.00 95.94 209 SER A C 1
ATOM 1708 O O . SER A 1 209 ? 1.718 -4.933 -14.320 1.00 95.94 209 SER A O 1
ATOM 1710 N N . ILE A 1 210 ? 2.150 -4.843 -12.113 1.00 96.38 210 ILE A N 1
ATOM 1711 C CA . ILE A 1 210 ? 2.579 -3.454 -11.995 1.00 96.38 210 ILE A CA 1
ATOM 1712 C C . ILE A 1 210 ? 3.991 -3.491 -11.409 1.00 96.38 210 ILE A C 1
ATOM 1714 O O . ILE A 1 210 ? 4.239 -4.195 -10.428 1.00 96.38 210 ILE A O 1
ATOM 1718 N N . GLU A 1 211 ? 4.914 -2.763 -12.013 1.00 95.94 211 GLU A N 1
ATOM 1719 C CA . GLU A 1 211 ? 6.302 -2.638 -11.582 1.00 95.94 211 GLU A CA 1
ATOM 1720 C C . GLU A 1 211 ? 6.581 -1.175 -11.264 1.00 95.94 211 GLU A C 1
ATOM 1722 O O . GLU A 1 211 ? 6.367 -0.301 -12.101 1.00 95.94 211 GLU A O 1
ATOM 1727 N N . LEU A 1 212 ? 7.020 -0.920 -10.034 1.00 94.94 212 LEU A N 1
ATOM 1728 C CA . LEU A 1 212 ? 7.501 0.377 -9.586 1.00 94.94 212 LEU A CA 1
ATOM 1729 C C . LEU A 1 212 ? 9.026 0.295 -9.521 1.00 94.94 212 LEU A C 1
ATOM 1731 O O . LEU A 1 212 ? 9.569 -0.497 -8.746 1.00 94.94 212 LEU A O 1
ATOM 1735 N N . ASP A 1 213 ? 9.705 1.088 -10.338 1.00 92.19 213 ASP A N 1
ATOM 1736 C CA . ASP A 1 213 ? 11.158 1.058 -10.496 1.00 92.19 213 ASP A CA 1
ATOM 1737 C C . ASP A 1 213 ? 11.790 2.398 -10.097 1.00 92.19 213 ASP A C 1
ATOM 1739 O O . ASP A 1 213 ? 11.204 3.474 -10.269 1.00 92.19 213 ASP A O 1
ATOM 1743 N N . LEU A 1 214 ? 12.998 2.307 -9.547 1.00 89.38 214 LEU A N 1
ATOM 1744 C CA . LEU A 1 214 ? 13.925 3.420 -9.391 1.00 89.38 214 LEU A CA 1
ATOM 1745 C C . LEU A 1 214 ? 14.972 3.331 -10.510 1.00 89.38 214 LEU A C 1
ATOM 1747 O O . LEU A 1 214 ? 16.100 2.882 -10.301 1.00 89.38 214 LEU A O 1
ATOM 1751 N N . ALA A 1 215 ? 14.591 3.736 -11.715 1.00 83.69 215 ALA A N 1
ATOM 1752 C CA . ALA A 1 215 ? 15.473 3.764 -12.872 1.00 83.69 215 ALA A CA 1
ATOM 1753 C C . ALA A 1 215 ? 16.552 4.851 -12.705 1.00 83.69 215 ALA A C 1
ATOM 1755 O O . ALA A 1 215 ? 16.216 5.944 -12.262 1.00 83.69 215 ALA A O 1
ATOM 1756 N N . PRO A 1 216 ? 17.817 4.625 -13.104 1.00 83.44 216 PRO A N 1
ATOM 1757 C CA . PRO A 1 216 ? 18.326 3.451 -13.817 1.00 83.44 216 PRO A CA 1
ATOM 1758 C C . PRO A 1 216 ? 18.862 2.341 -12.892 1.00 83.44 216 PRO A C 1
ATOM 1760 O O . PRO A 1 216 ? 19.540 1.428 -13.354 1.00 83.44 216 PRO A O 1
ATOM 1763 N N . HIS A 1 217 ? 18.603 2.403 -11.584 1.00 79.50 217 HIS A N 1
ATOM 1764 C CA . HIS A 1 217 ? 19.190 1.490 -10.598 1.00 79.50 217 HIS A CA 1
ATOM 1765 C C . HIS A 1 217 ? 18.557 0.087 -10.580 1.00 79.50 217 HIS A C 1
ATOM 1767 O O . HIS A 1 217 ? 19.014 -0.768 -9.814 1.00 79.50 217 HIS A O 1
ATOM 1773 N N . ASN A 1 218 ? 17.528 -0.161 -11.402 1.00 80.94 218 ASN A N 1
ATOM 1774 C CA . ASN A 1 218 ? 16.812 -1.436 -11.524 1.00 80.94 218 ASN A CA 1
ATOM 1775 C C . ASN A 1 218 ? 16.376 -1.994 -10.159 1.00 80.94 218 ASN A C 1
ATOM 1777 O O . ASN A 1 218 ? 16.504 -3.188 -9.874 1.00 80.94 218 ASN A O 1
ATOM 1781 N N . GLN A 1 219 ? 15.908 -1.103 -9.287 1.00 86.38 219 GLN A N 1
ATOM 1782 C CA . GLN A 1 219 ? 15.390 -1.464 -7.978 1.00 86.38 219 GLN A CA 1
ATOM 1783 C C . GLN A 1 219 ? 13.883 -1.634 -8.141 1.00 86.38 219 GLN A C 1
ATOM 1785 O O . GLN A 1 219 ? 13.156 -0.650 -8.194 1.00 86.38 219 GLN A O 1
ATOM 1790 N N . ILE A 1 220 ? 13.391 -2.862 -8.257 1.00 89.88 220 ILE A N 1
ATOM 1791 C CA . ILE A 1 220 ? 12.017 -3.108 -8.706 1.00 89.88 220 ILE A CA 1
ATOM 1792 C C . ILE A 1 220 ? 11.150 -3.577 -7.543 1.00 89.88 220 ILE A C 1
ATOM 1794 O O . ILE A 1 220 ? 11.470 -4.544 -6.846 1.00 89.88 220 ILE A O 1
ATOM 1798 N N . PHE A 1 221 ? 10.000 -2.927 -7.382 1.00 92.44 221 PHE A N 1
ATOM 1799 C CA . PHE A 1 221 ? 8.878 -3.447 -6.619 1.00 92.44 221 PHE A CA 1
ATOM 1800 C C . PHE A 1 221 ? 7.758 -3.865 -7.569 1.00 92.44 221 PHE A C 1
ATOM 1802 O O . PHE A 1 221 ? 7.043 -3.038 -8.131 1.00 92.44 221 PHE A O 1
ATOM 1809 N N . LYS A 1 222 ? 7.614 -5.174 -7.751 1.00 94.12 222 LYS A N 1
ATOM 1810 C CA . LYS A 1 222 ? 6.621 -5.790 -8.624 1.00 94.12 222 LYS A CA 1
ATOM 1811 C C . LYS A 1 222 ? 5.444 -6.306 -7.815 1.00 94.12 222 LYS A C 1
ATOM 1813 O O . LYS A 1 222 ? 5.626 -6.940 -6.776 1.00 94.12 222 LYS A O 1
ATOM 1818 N N . MET A 1 223 ? 4.243 -6.098 -8.334 1.00 93.94 223 MET A N 1
ATOM 1819 C CA . MET A 1 223 ? 2.997 -6.562 -7.737 1.00 93.94 223 MET A CA 1
ATOM 1820 C C . MET A 1 223 ? 2.009 -7.039 -8.788 1.00 93.94 223 MET A C 1
ATOM 1822 O O . MET A 1 223 ? 2.034 -6.569 -9.923 1.00 93.94 223 MET A O 1
ATOM 1826 N N . SER A 1 224 ? 1.132 -7.973 -8.430 1.00 94.31 224 SER A N 1
ATOM 1827 C CA . SER A 1 224 ? 0.057 -8.399 -9.333 1.00 94.31 224 SER A CA 1
ATOM 1828 C C . SER A 1 224 ? -0.913 -7.246 -9.639 1.00 94.31 224 SER A C 1
ATOM 1830 O O . SER A 1 224 ? -1.193 -6.410 -8.773 1.00 94.31 224 SER A O 1
ATOM 1832 N N . LYS A 1 225 ? -1.480 -7.226 -10.850 1.00 92.25 225 LYS A N 1
ATOM 1833 C CA . LYS A 1 225 ? -2.429 -6.186 -11.293 1.00 92.25 225 LYS A CA 1
ATOM 1834 C C . LYS A 1 225 ? -3.733 -6.166 -10.481 1.00 92.25 225 LYS A C 1
ATOM 1836 O O . LYS A 1 225 ? -4.408 -5.140 -10.432 1.00 92.25 225 LYS A O 1
ATOM 1841 N N . ASN A 1 226 ? -4.021 -7.241 -9.744 1.00 92.12 226 ASN A N 1
ATOM 1842 C CA . ASN A 1 226 ? -5.078 -7.312 -8.730 1.00 92.12 226 ASN A CA 1
ATOM 1843 C C . ASN A 1 226 ? -4.994 -6.192 -7.680 1.00 92.12 226 ASN A C 1
ATOM 1845 O O . ASN A 1 226 ? -6.015 -5.815 -7.105 1.00 92.12 226 ASN A O 1
ATOM 1849 N N . PHE A 1 227 ? -3.815 -5.590 -7.480 1.00 93.19 227 PHE A N 1
ATOM 1850 C CA . PHE A 1 227 ? -3.650 -4.389 -6.661 1.00 93.19 227 PHE A CA 1
ATOM 1851 C C . PHE A 1 227 ? -4.580 -3.229 -7.069 1.00 93.19 227 PHE A C 1
ATOM 1853 O O . PHE A 1 227 ? -4.955 -2.428 -6.215 1.00 93.19 227 PHE A O 1
ATOM 1860 N N . ALA A 1 228 ? -5.040 -3.168 -8.324 1.00 93.38 228 ALA A N 1
ATOM 1861 C CA . ALA A 1 228 ? -6.030 -2.189 -8.775 1.00 93.38 228 ALA A CA 1
ATOM 1862 C C . ALA A 1 228 ? -7.309 -2.186 -7.915 1.00 93.38 228 ALA A C 1
ATOM 1864 O O . ALA A 1 228 ? -7.856 -1.125 -7.622 1.00 93.38 228 ALA A O 1
ATOM 1865 N N . GLN A 1 229 ? -7.751 -3.355 -7.441 1.00 92.19 229 GLN A N 1
ATOM 1866 C CA . GLN A 1 229 ? -8.923 -3.462 -6.567 1.00 92.19 229 GLN A CA 1
ATOM 1867 C C . GLN A 1 229 ? -8.660 -2.869 -5.176 1.00 92.19 229 GLN A C 1
ATOM 1869 O O . GLN A 1 229 ? -9.554 -2.276 -4.575 1.00 92.19 229 GLN A O 1
ATOM 1874 N N . ILE A 1 230 ? -7.422 -2.956 -4.681 1.00 93.38 230 ILE A N 1
ATOM 1875 C CA . ILE A 1 230 ? -7.041 -2.256 -3.453 1.00 93.38 230 ILE A CA 1
ATOM 1876 C C . ILE A 1 230 ? -6.990 -0.754 -3.685 1.00 93.38 230 ILE A C 1
ATOM 1878 O O . ILE A 1 230 ? -7.499 -0.005 -2.858 1.00 93.38 230 ILE A O 1
ATOM 1882 N N . LEU A 1 231 ? -6.432 -0.293 -4.805 1.00 95.38 231 LEU A N 1
ATOM 1883 C CA . LEU A 1 231 ? -6.422 1.134 -5.125 1.00 95.38 231 LEU A CA 1
ATOM 1884 C C . LEU A 1 231 ? -7.837 1.715 -5.141 1.00 95.38 231 LEU A C 1
ATOM 1886 O O . LEU A 1 231 ? -8.040 2.821 -4.648 1.00 95.38 231 LEU A O 1
ATOM 1890 N N . GLU A 1 232 ? -8.828 0.964 -5.623 1.00 94.81 232 GLU A N 1
ATOM 1891 C CA . GLU A 1 232 ? -10.234 1.347 -5.507 1.00 94.81 232 GLU A CA 1
ATOM 1892 C C . GLU A 1 232 ? -10.672 1.554 -4.049 1.00 94.81 232 GLU A C 1
ATOM 1894 O O . GLU A 1 232 ? -11.278 2.576 -3.750 1.00 94.81 232 GLU A O 1
ATOM 1899 N N . ILE A 1 233 ? -10.327 0.646 -3.133 1.00 93.56 233 ILE A N 1
ATOM 1900 C CA . ILE A 1 233 ? -10.643 0.771 -1.697 1.00 93.56 233 ILE A CA 1
ATOM 1901 C C . ILE A 1 233 ? -9.926 1.974 -1.068 1.00 93.56 233 ILE A C 1
ATOM 1903 O O . ILE A 1 233 ? -10.529 2.731 -0.313 1.00 93.56 233 ILE A O 1
ATOM 1907 N N . LEU A 1 234 ? -8.644 2.170 -1.378 1.00 94.56 234 LEU A N 1
ATOM 1908 C CA . LEU A 1 234 ? -7.808 3.204 -0.756 1.00 94.56 234 LEU A CA 1
ATOM 1909 C C . LEU A 1 234 ? -8.092 4.621 -1.270 1.00 94.56 234 LEU A C 1
ATOM 1911 O O . LEU A 1 234 ? -7.620 5.594 -0.682 1.00 94.56 234 LEU A O 1
ATOM 1915 N N . THR A 1 235 ? -8.829 4.751 -2.374 1.00 94.75 235 THR A N 1
ATOM 1916 C CA . THR A 1 235 ? -9.116 6.040 -3.028 1.00 94.75 235 THR A CA 1
ATOM 1917 C C . THR A 1 235 ? -10.602 6.396 -3.055 1.00 94.75 235 THR A C 1
ATOM 1919 O O . THR A 1 235 ? -10.950 7.475 -3.527 1.00 94.75 235 THR A O 1
ATOM 1922 N N . ASP A 1 236 ? -11.472 5.534 -2.524 1.00 94.94 236 ASP A N 1
ATOM 1923 C CA . ASP A 1 236 ? -12.920 5.737 -2.467 1.00 94.94 236 ASP A CA 1
ATOM 1924 C C . ASP A 1 236 ? -13.436 5.472 -1.048 1.00 94.94 236 ASP A C 1
ATOM 1926 O O . ASP A 1 236 ? -13.416 4.345 -0.547 1.00 94.94 236 ASP A O 1
ATOM 1930 N N . ILE A 1 237 ? -13.940 6.524 -0.402 1.00 93.62 237 ILE A N 1
ATOM 1931 C CA . ILE A 1 237 ? -14.446 6.452 0.970 1.00 93.62 237 ILE A CA 1
ATOM 1932 C C . ILE A 1 237 ? -15.612 5.471 1.125 1.00 93.62 237 ILE A C 1
ATOM 1934 O O . ILE A 1 237 ? -15.718 4.808 2.156 1.00 93.62 237 ILE A O 1
ATOM 1938 N N . ASN A 1 238 ? -16.471 5.322 0.116 1.00 94.44 238 ASN A N 1
ATOM 1939 C CA . ASN A 1 238 ? -17.610 4.413 0.204 1.00 94.44 238 ASN A CA 1
ATOM 1940 C C . ASN A 1 238 ? -17.128 2.960 0.218 1.00 94.44 238 ASN A C 1
ATOM 1942 O O . ASN A 1 238 ? -17.592 2.156 1.027 1.00 94.44 238 ASN A O 1
ATOM 1946 N N . LYS A 1 239 ? -16.132 2.637 -0.615 1.00 94.88 239 LYS A N 1
ATOM 1947 C CA . LYS A 1 239 ? -15.501 1.310 -0.629 1.00 94.88 239 LYS A CA 1
ATOM 1948 C C . LYS A 1 239 ? -14.739 1.041 0.664 1.00 94.88 239 LYS A C 1
ATOM 1950 O O . LYS A 1 239 ? -14.872 -0.044 1.229 1.00 94.88 239 LYS A O 1
ATOM 1955 N N . LEU A 1 240 ? -14.011 2.034 1.175 1.00 93.81 240 LEU A N 1
ATOM 1956 C CA . LEU A 1 240 ? -13.323 1.922 2.458 1.00 93.81 240 LEU A CA 1
ATOM 1957 C C . LEU A 1 240 ? -14.301 1.656 3.609 1.00 93.81 240 LEU A C 1
ATOM 1959 O O . LEU A 1 240 ? -14.064 0.762 4.418 1.00 93.81 240 LEU A O 1
ATOM 1963 N N . ARG A 1 241 ? -15.426 2.378 3.666 1.00 92.69 241 ARG A N 1
ATOM 1964 C CA . ARG A 1 241 ? -16.471 2.159 4.677 1.00 92.69 241 ARG A CA 1
ATOM 1965 C C . ARG A 1 241 ? -17.021 0.740 4.635 1.00 92.69 241 ARG A C 1
ATOM 1967 O O . ARG A 1 241 ? -17.182 0.135 5.691 1.00 92.69 241 ARG A O 1
ATOM 1974 N N . LEU A 1 242 ? -17.270 0.202 3.441 1.00 92.56 242 LEU A N 1
ATOM 1975 C CA . LEU A 1 242 ? -17.735 -1.178 3.289 1.00 92.56 242 LEU A CA 1
ATOM 1976 C C . LEU A 1 242 ? -16.723 -2.180 3.856 1.00 92.56 242 LEU A C 1
ATOM 1978 O O . LEU A 1 242 ? -17.126 -3.100 4.562 1.00 92.56 242 LEU A O 1
ATOM 1982 N N . VAL A 1 243 ? -15.425 -1.988 3.604 1.00 91.81 243 VAL A N 1
ATOM 1983 C CA . VAL A 1 243 ? -14.360 -2.827 4.186 1.00 91.81 243 VAL A CA 1
ATOM 1984 C C . VAL A 1 243 ? -14.322 -2.698 5.708 1.00 91.81 243 VAL A C 1
ATOM 1986 O O . VAL A 1 243 ? -14.266 -3.707 6.408 1.00 91.81 243 VAL A O 1
ATOM 1989 N N . ILE A 1 244 ? -14.417 -1.474 6.237 1.00 90.44 244 ILE A N 1
ATOM 1990 C CA . ILE A 1 244 ? -14.436 -1.225 7.685 1.00 90.44 244 ILE A CA 1
ATOM 1991 C C . ILE A 1 244 ? -15.633 -1.922 8.349 1.00 90.44 244 ILE A C 1
ATOM 1993 O O . ILE A 1 244 ? -15.473 -2.507 9.416 1.00 90.44 244 ILE A O 1
ATOM 1997 N N . GLN A 1 245 ? -16.807 -1.896 7.714 1.00 90.50 245 GLN A N 1
ATOM 1998 C CA . GLN A 1 245 ? -18.026 -2.543 8.209 1.00 90.50 245 GLN A CA 1
ATOM 1999 C C . GLN A 1 245 ? -17.972 -4.070 8.118 1.00 90.50 245 GLN A C 1
ATOM 2001 O O . GLN A 1 245 ? -18.421 -4.751 9.037 1.00 90.50 245 GLN A O 1
ATOM 2006 N N . LYS A 1 246 ? -17.443 -4.608 7.013 1.00 91.06 246 LYS A N 1
ATOM 2007 C CA . LYS A 1 246 ? -17.315 -6.055 6.793 1.00 91.06 246 LYS A CA 1
ATOM 2008 C C . LYS A 1 246 ? -16.175 -6.679 7.595 1.00 91.06 246 LYS A C 1
ATOM 2010 O O . LYS A 1 246 ? -16.198 -7.883 7.817 1.00 91.06 246 LYS A O 1
ATOM 2015 N N . GLU A 1 247 ? -15.194 -5.877 8.004 1.00 89.81 247 GLU A N 1
ATOM 2016 C CA . GLU A 1 247 ? -13.983 -6.299 8.719 1.00 89.81 247 GLU A CA 1
ATOM 2017 C C . GLU A 1 247 ? -13.077 -7.252 7.906 1.00 89.81 247 GLU A C 1
ATOM 2019 O O . GLU A 1 247 ? -12.245 -7.965 8.464 1.00 89.81 247 GLU A O 1
ATOM 2024 N N . TYR A 1 248 ? -13.190 -7.240 6.572 1.00 89.12 248 TYR A N 1
ATOM 2025 C CA . TYR A 1 248 ? -12.283 -7.921 5.640 1.00 89.12 248 TYR A CA 1
ATOM 2026 C C . TYR A 1 248 ? -12.318 -7.269 4.249 1.00 89.12 248 TYR A C 1
ATOM 2028 O O . TYR A 1 248 ? -13.237 -6.507 3.931 1.00 89.12 248 TYR A O 1
ATOM 2036 N N . ILE A 1 249 ? -11.310 -7.600 3.437 1.00 86.88 249 ILE A N 1
ATOM 2037 C CA . ILE A 1 249 ? -11.212 -7.285 2.004 1.00 86.88 249 ILE A CA 1
ATOM 2038 C C . ILE A 1 249 ? -11.481 -8.555 1.192 1.00 86.88 249 ILE A C 1
ATOM 2040 O O . ILE A 1 249 ? -10.828 -9.596 1.452 1.00 86.88 249 ILE A O 1
#

Radius of gyration: 23.15 Å; chains: 1; bounding box: 47×77×63 Å

Secondary structure (DSSP, 8-state):
--HHHHHHHHHHHHHHHHTTSS-----------------------------SPP--GGGEEEEEEE--S---EEEEEESSS-SSTTT-EEEEEEEEEEEEEEEEHHHHHTTT---S-GGG-TTHHHHHHTT-EEEEEEEESSSS-EEEEESS-TT--SS-TTHHHHHHHHHHHTT--EEEEEEEEEEEEE-SSSEEEEEEEEEEE-SSEEEEEETTTTEEEEEETTHHHHHHHHH-HHHHHHHHHHT--

pLDDT: mean 75.59, std 20.25, range [27.78, 96.94]

Foldseek 3Di:
DPVVVVVVVVVVVVVVVVVVPPPDDDDDDDDDDDPDDDPPPPPPPDLDAQPQDFDDCVQKDKDKAFADPFWKKKWFFAQVSHPDPQPGDHTAIFTFGIKMKIAGPCVQVVVVHDPPAPLPPPVVVVCLVQVRIWIWTFTDRDPPDTKIKIQQDPRPPVDRSCPVLVVVLVCLVVVPQKDFDVVWGWMWIDGPPGTTIDTFRMWGDDPFWIWGAPPPVRGIMIMTPSCSVVSVCSVDPVNVSVSSVVSHD